Protein AF-A0A924XAH4-F1 (afdb_monomer)

Structure (mmCIF, N/CA/C/O backbone):
data_AF-A0A924XAH4-F1
#
_entry.id   AF-A0A924XAH4-F1
#
loop_
_atom_site.group_PDB
_atom_site.id
_atom_site.type_symbol
_atom_site.label_atom_id
_atom_site.label_alt_id
_atom_site.label_comp_id
_atom_site.label_asym_id
_atom_site.label_entity_id
_atom_site.label_seq_id
_atom_site.pdbx_PDB_ins_code
_atom_site.Cartn_x
_atom_site.Cartn_y
_atom_site.Cartn_z
_atom_site.occupancy
_atom_site.B_iso_or_equiv
_atom_site.auth_seq_id
_atom_site.auth_comp_id
_atom_site.auth_asym_id
_atom_site.auth_atom_id
_atom_site.pdbx_PDB_model_num
ATOM 1 N N . MET A 1 1 ? -40.241 12.210 -35.546 1.00 43.03 1 MET A N 1
ATOM 2 C CA . MET A 1 1 ? -39.591 10.900 -35.323 1.00 43.03 1 MET A CA 1
ATOM 3 C C . MET A 1 1 ? -38.090 11.136 -35.259 1.00 43.03 1 MET A C 1
ATOM 5 O O . MET A 1 1 ? -37.496 11.421 -36.284 1.00 43.03 1 MET A O 1
ATOM 9 N N . SER A 1 2 ? -37.500 11.155 -34.062 1.00 48.47 2 SER A N 1
ATOM 10 C CA . SER A 1 2 ? -36.054 11.343 -33.878 1.00 48.47 2 SER A CA 1
ATOM 11 C C . SER A 1 2 ? -35.588 10.328 -32.840 1.00 48.47 2 SER A C 1
ATOM 13 O O . SER A 1 2 ? -35.864 10.465 -31.647 1.00 48.47 2 SER A O 1
ATOM 15 N N . SER A 1 3 ? -35.000 9.241 -33.336 1.00 52.78 3 SER A N 1
ATOM 16 C CA . SER A 1 3 ? -34.481 8.135 -32.536 1.00 52.78 3 SER A CA 1
ATOM 17 C C . SER A 1 3 ? -33.126 8.556 -31.974 1.00 52.78 3 SER A C 1
ATOM 19 O O . SER A 1 3 ? -32.129 8.580 -32.688 1.00 52.78 3 SER A O 1
ATOM 21 N N . ARG A 1 4 ? -33.096 8.952 -30.697 1.00 56.09 4 ARG A N 1
ATOM 22 C CA . ARG A 1 4 ? -31.850 9.183 -29.956 1.00 56.09 4 ARG A CA 1
ATOM 23 C C . ARG A 1 4 ? -31.270 7.837 -29.536 1.00 56.09 4 ARG A C 1
ATOM 25 O O . ARG A 1 4 ? -31.678 7.255 -28.533 1.00 56.09 4 ARG A O 1
ATOM 32 N N . GLU A 1 5 ? -30.312 7.379 -30.322 1.00 59.72 5 GLU A N 1
ATOM 33 C CA . GLU A 1 5 ? -29.445 6.238 -30.060 1.00 59.72 5 GLU A CA 1
ATOM 34 C C . GLU A 1 5 ? -28.617 6.508 -28.787 1.00 59.72 5 GLU A C 1
ATOM 36 O O . GLU A 1 5 ? -27.725 7.357 -28.755 1.00 59.72 5 GLU A O 1
ATOM 41 N N . ARG A 1 6 ? -28.984 5.856 -27.676 1.00 59.91 6 ARG A N 1
ATOM 42 C CA . ARG A 1 6 ? -28.238 5.927 -26.412 1.00 59.91 6 ARG A CA 1
ATOM 43 C C . ARG A 1 6 ? -27.041 4.989 -26.502 1.00 59.91 6 ARG A C 1
ATOM 45 O O . ARG A 1 6 ? -27.203 3.776 -26.388 1.00 59.91 6 ARG A O 1
ATOM 52 N N . ALA A 1 7 ? -25.851 5.560 -26.655 1.00 53.50 7 ALA A N 1
ATOM 53 C CA . ALA A 1 7 ? -24.601 4.830 -26.495 1.00 53.50 7 ALA A CA 1
ATOM 54 C C . ALA A 1 7 ? -24.532 4.181 -25.093 1.00 53.50 7 ALA A C 1
ATOM 56 O O . ALA A 1 7 ? -24.852 4.842 -24.096 1.00 53.50 7 ALA A O 1
ATOM 57 N N . PRO A 1 8 ? -24.132 2.902 -24.982 1.00 51.47 8 PRO A N 1
ATOM 58 C CA . PRO A 1 8 ? -23.989 2.242 -23.694 1.00 51.47 8 PRO A CA 1
ATOM 59 C C . PRO A 1 8 ? -22.819 2.849 -22.897 1.00 51.47 8 PRO A C 1
ATOM 61 O O . PRO A 1 8 ? -21.799 3.235 -23.474 1.00 51.47 8 PRO A O 1
ATOM 64 N N . PRO A 1 9 ? -22.932 2.942 -21.560 1.00 57.34 9 PRO A N 1
ATOM 65 C CA . PRO A 1 9 ? -21.896 3.533 -20.726 1.00 57.34 9 PRO A CA 1
ATOM 66 C C . PRO A 1 9 ? -20.610 2.697 -20.780 1.00 57.34 9 PRO A C 1
ATOM 68 O O . PRO A 1 9 ? -20.605 1.519 -20.433 1.00 57.34 9 PRO A O 1
ATOM 71 N N . PHE A 1 10 ? -19.494 3.346 -21.121 1.00 50.34 10 PHE A N 1
ATOM 72 C CA . PHE A 1 10 ? -18.121 2.811 -21.207 1.00 50.34 10 PHE A CA 1
ATOM 73 C C . PHE A 1 10 ? -17.580 2.102 -19.938 1.00 50.34 10 PHE A C 1
ATOM 75 O O . PHE A 1 10 ? -16.441 1.639 -19.918 1.00 50.34 10 PHE A O 1
ATOM 82 N N . ARG A 1 11 ? -18.366 1.994 -18.860 1.00 51.66 11 ARG A N 1
ATOM 83 C CA . ARG A 1 11 ? -17.946 1.413 -17.574 1.00 51.66 11 ARG A CA 1
ATOM 84 C C . ARG A 1 11 ? -17.957 -0.118 -17.535 1.00 51.66 11 ARG A C 1
ATOM 86 O O . ARG A 1 11 ? -17.344 -0.690 -16.640 1.00 51.66 11 ARG A O 1
ATOM 93 N N . THR A 1 12 ? -18.616 -0.799 -18.469 1.00 50.19 12 THR A N 1
ATOM 94 C CA . THR A 1 12 ? -18.807 -2.260 -18.388 1.00 50.19 12 THR A CA 1
ATOM 95 C C . THR A 1 12 ? -17.646 -3.083 -18.944 1.00 50.19 12 THR A C 1
ATOM 97 O O . THR A 1 12 ? -17.441 -4.206 -18.493 1.00 50.19 12 THR A O 1
ATOM 100 N N . LEU A 1 13 ? -16.843 -2.546 -19.868 1.00 48.78 13 LEU A N 1
ATOM 101 C CA . LEU A 1 13 ? -15.787 -3.331 -20.526 1.00 48.78 13 LEU A CA 1
ATOM 102 C C . LEU A 1 13 ? -14.512 -3.484 -19.681 1.00 48.78 13 LEU A C 1
ATOM 104 O O . LEU A 1 13 ? -13.840 -4.510 -19.773 1.00 48.78 13 LEU A O 1
ATOM 108 N N . PHE A 1 14 ? -14.215 -2.538 -18.785 1.00 47.84 14 PHE A N 1
ATOM 109 C CA . PHE A 1 14 ? -13.026 -2.626 -17.926 1.00 47.84 14 PHE A CA 1
ATOM 110 C C . PHE A 1 14 ? -13.139 -3.682 -16.810 1.00 47.84 14 PHE A C 1
ATOM 112 O O . PHE A 1 14 ? -12.117 -4.181 -16.336 1.00 47.84 14 PHE A O 1
ATOM 119 N N . ASN A 1 15 ? -14.361 -4.073 -16.429 1.00 45.09 15 ASN A N 1
ATOM 120 C CA . ASN A 1 15 ? -14.599 -5.048 -15.358 1.00 45.09 15 ASN A CA 1
ATOM 121 C C . ASN A 1 15 ? -14.426 -6.516 -15.799 1.00 45.09 15 ASN A C 1
ATOM 123 O O . ASN A 1 15 ? -14.168 -7.376 -14.955 1.00 45.09 15 ASN A O 1
ATOM 127 N N . SER A 1 16 ? -14.542 -6.833 -17.096 1.00 43.69 16 SER A N 1
ATOM 128 C CA . SER A 1 16 ? -14.434 -8.227 -17.571 1.00 43.69 16 SER A CA 1
ATOM 129 C C . SER A 1 16 ? -12.988 -8.710 -17.706 1.00 43.69 16 SER A C 1
ATOM 131 O O . SER A 1 16 ? -12.683 -9.833 -17.306 1.00 43.69 16 SER A O 1
ATOM 133 N N . ALA A 1 17 ? -12.071 -7.869 -18.193 1.00 45.72 17 ALA A N 1
ATOM 134 C CA . ALA A 1 17 ? -10.667 -8.263 -18.357 1.00 45.72 17 ALA A CA 1
ATOM 135 C C . ALA A 1 17 ? -9.941 -8.430 -17.007 1.00 45.72 17 ALA A C 1
ATOM 137 O O . ALA A 1 17 ? -9.129 -9.341 -16.834 1.00 45.72 17 ALA A O 1
ATOM 138 N N . THR A 1 18 ? -10.289 -7.614 -16.005 1.00 47.03 18 THR A N 1
ATOM 139 C CA . THR A 1 18 ? -9.763 -7.759 -14.638 1.00 47.03 18 THR A CA 1
ATOM 140 C C . THR A 1 18 ? -10.292 -9.010 -13.934 1.00 47.03 18 THR A C 1
ATOM 142 O O . THR A 1 18 ? -9.569 -9.587 -13.126 1.00 47.03 18 THR A O 1
ATOM 145 N N . ARG A 1 19 ? -11.501 -9.498 -14.257 1.00 47.78 19 ARG A N 1
ATOM 146 C CA . ARG A 1 19 ? -12.027 -10.758 -13.694 1.00 47.78 19 ARG A CA 1
ATOM 147 C C . ARG A 1 19 ? -11.229 -11.987 -14.135 1.00 47.78 19 ARG A C 1
ATOM 149 O O . ARG A 1 19 ? -10.944 -12.836 -13.295 1.00 47.78 19 ARG A O 1
ATOM 156 N N . ALA A 1 20 ? -10.830 -12.067 -15.405 1.00 45.66 20 ALA A N 1
ATOM 157 C CA . ALA A 1 20 ? -10.122 -13.236 -15.937 1.00 45.66 20 ALA A CA 1
ATOM 158 C C . ALA A 1 20 ? -8.679 -13.351 -15.407 1.00 45.66 20 ALA A C 1
ATOM 160 O O . ALA A 1 20 ? -8.269 -14.422 -14.964 1.00 45.66 20 ALA A O 1
ATOM 161 N N . ALA A 1 21 ? -7.933 -12.242 -15.348 1.00 44.97 21 ALA A N 1
ATOM 162 C CA . ALA A 1 21 ? -6.581 -12.238 -14.776 1.00 44.97 21 ALA A CA 1
ATOM 163 C C . ALA A 1 21 ? -6.583 -12.479 -13.254 1.00 44.97 21 ALA A C 1
ATOM 165 O O . ALA A 1 21 ? -5.647 -13.055 -12.699 1.00 44.97 21 ALA A O 1
ATOM 166 N N . ASN A 1 22 ? -7.659 -12.084 -12.566 1.00 40.91 22 ASN A N 1
ATOM 167 C CA . ASN A 1 22 ? -7.808 -12.335 -11.138 1.00 40.91 22 ASN A CA 1
ATOM 168 C C . ASN A 1 22 ? -8.163 -13.788 -10.811 1.00 40.91 22 ASN A C 1
ATOM 170 O O . ASN A 1 22 ? -7.829 -14.206 -9.707 1.00 40.91 22 ASN A O 1
ATOM 174 N N . ALA A 1 23 ? -8.783 -14.538 -11.728 1.00 44.75 23 ALA A N 1
ATOM 175 C CA . ALA A 1 23 ? -9.175 -15.932 -11.516 1.00 44.75 23 ALA A CA 1
ATOM 176 C C . ALA A 1 23 ? -7.981 -16.906 -11.529 1.00 44.75 23 ALA A C 1
ATOM 178 O O . ALA A 1 23 ? -7.985 -17.881 -10.788 1.00 44.75 23 ALA A O 1
ATOM 179 N N . VAL A 1 24 ? -6.933 -16.620 -12.311 1.00 43.16 24 VAL A N 1
ATOM 180 C CA . VAL A 1 24 ? -5.788 -17.537 -12.491 1.00 43.16 24 VAL A CA 1
ATOM 181 C C . VAL A 1 24 ? -4.797 -17.503 -11.316 1.00 43.16 24 VAL A C 1
ATOM 183 O O . VAL A 1 24 ? -4.116 -18.486 -11.049 1.00 43.16 24 VAL A O 1
ATOM 186 N N . VAL A 1 25 ? -4.744 -16.407 -10.553 1.00 45.25 25 VAL A N 1
ATOM 187 C CA . VAL A 1 25 ? -3.824 -16.256 -9.403 1.00 45.25 25 VAL A CA 1
ATOM 188 C C . VAL A 1 25 ? -4.422 -16.795 -8.088 1.00 45.25 25 VAL A C 1
ATOM 190 O O . VAL A 1 25 ? -3.727 -16.887 -7.082 1.00 45.25 25 VAL A O 1
ATOM 193 N N . ILE A 1 26 ? -5.701 -17.191 -8.070 1.00 48.50 26 ILE A N 1
ATOM 194 C CA . ILE A 1 26 ? -6.395 -17.634 -6.844 1.00 48.50 26 ILE A CA 1
ATOM 195 C C . ILE A 1 26 ? -6.158 -19.129 -6.530 1.00 48.50 26 ILE A C 1
ATOM 197 O O . ILE A 1 26 ? -6.401 -19.563 -5.410 1.00 48.50 26 ILE A O 1
ATOM 201 N N . THR A 1 27 ? -5.604 -19.922 -7.451 1.00 44.06 27 THR A N 1
ATOM 202 C CA . THR A 1 27 ? -5.615 -21.395 -7.334 1.00 44.06 27 THR A CA 1
ATOM 203 C C . THR A 1 27 ? -4.410 -22.031 -6.616 1.00 44.06 27 THR A C 1
ATOM 205 O O . THR A 1 27 ? -4.329 -23.252 -6.564 1.00 44.06 27 THR A O 1
ATOM 208 N N . LEU A 1 28 ? -3.460 -21.267 -6.055 1.00 46.44 28 LEU A N 1
ATOM 209 C CA . LEU A 1 28 ? -2.204 -21.840 -5.517 1.00 46.44 28 LEU A CA 1
ATOM 210 C C . LEU A 1 28 ? -1.921 -21.591 -4.024 1.00 46.44 28 LEU A C 1
ATOM 212 O O . LEU A 1 28 ? -0.809 -21.843 -3.568 1.00 46.44 28 LEU A O 1
ATOM 216 N N . SER A 1 29 ? -2.889 -21.141 -3.218 1.00 45.66 29 SER A N 1
ATOM 217 C CA . SER A 1 29 ? -2.638 -20.945 -1.777 1.00 45.66 29 SER A CA 1
ATOM 218 C C . SER A 1 29 ? -3.841 -21.274 -0.895 1.00 45.66 29 SER A C 1
ATOM 220 O O . SER A 1 29 ? -4.286 -20.469 -0.084 1.00 45.66 29 SER A O 1
ATOM 222 N N . THR A 1 30 ? -4.370 -22.487 -1.048 1.00 48.75 30 THR A N 1
ATOM 223 C CA . THR A 1 30 ? -5.420 -23.033 -0.175 1.00 48.75 30 THR A CA 1
ATOM 224 C C . THR A 1 30 ? -4.870 -24.250 0.564 1.00 48.75 30 THR A C 1
ATOM 226 O O . THR A 1 30 ? -5.302 -25.378 0.364 1.00 48.75 30 THR A O 1
ATOM 229 N N . ARG A 1 31 ? -3.853 -24.038 1.407 1.00 47.50 31 ARG A N 1
ATOM 230 C CA . ARG A 1 31 ? -3.566 -24.966 2.507 1.00 47.50 31 ARG A CA 1
ATOM 231 C C . ARG A 1 31 ? -4.158 -24.332 3.757 1.00 47.50 31 ARG A C 1
ATOM 233 O O . ARG A 1 31 ? -3.508 -23.536 4.427 1.00 47.50 31 ARG A O 1
ATOM 240 N N . GLU A 1 32 ? -5.434 -24.629 3.978 1.00 49.12 32 GLU A N 1
ATOM 241 C CA . GLU A 1 32 ? -6.233 -24.228 5.136 1.00 49.12 32 GLU A CA 1
ATOM 242 C C . GLU A 1 32 ? -5.656 -24.846 6.416 1.00 49.12 32 GLU A C 1
ATOM 244 O O . GLU A 1 32 ? -6.124 -25.855 6.928 1.00 49.12 32 GLU A O 1
ATOM 249 N N . GLY A 1 33 ? -4.605 -24.233 6.953 1.00 54.97 33 GLY A N 1
ATOM 250 C CA . GLY A 1 33 ? -4.504 -24.121 8.398 1.00 54.97 33 GLY A CA 1
ATOM 251 C C . GLY A 1 33 ? -5.428 -22.978 8.782 1.00 54.97 33 GLY A C 1
ATOM 252 O O . GLY A 1 33 ? -5.186 -21.848 8.363 1.00 54.97 33 GLY A O 1
ATOM 253 N N . THR A 1 34 ? -6.500 -23.257 9.520 1.00 59.44 34 THR A N 1
ATOM 254 C CA . THR A 1 34 ? -7.420 -22.259 10.084 1.00 59.44 34 THR A CA 1
ATOM 255 C C . THR A 1 34 ? -6.698 -21.427 11.145 1.00 59.44 34 THR A C 1
ATOM 257 O O . THR A 1 34 ? -7.002 -21.499 12.334 1.00 59.44 34 THR A O 1
ATOM 260 N N . MET A 1 35 ? -5.683 -20.666 10.742 1.00 63.47 35 MET A N 1
ATOM 261 C CA . MET A 1 35 ? -5.155 -19.597 11.566 1.00 63.47 35 MET A CA 1
ATOM 262 C C . MET A 1 35 ? -6.250 -18.544 11.611 1.00 63.47 35 MET A C 1
ATOM 264 O O . MET A 1 35 ? -6.616 -17.966 10.587 1.00 63.47 35 MET A O 1
ATOM 268 N N . SER A 1 36 ? -6.852 -18.402 12.790 1.00 78.50 36 SER A N 1
ATOM 269 C CA . SER A 1 36 ? -7.870 -17.395 13.038 1.00 78.50 36 SER A CA 1
ATOM 270 C C . SER A 1 36 ? -7.272 -16.039 12.692 1.00 78.50 36 SER A C 1
ATOM 272 O O . SER A 1 36 ? -6.347 -15.585 13.364 1.00 78.50 36 SER A O 1
ATOM 274 N N . LEU A 1 37 ? -7.795 -15.410 11.640 1.00 85.12 37 LEU A N 1
ATOM 275 C CA . LEU A 1 37 ? -7.503 -14.016 11.341 1.00 85.12 37 LEU A CA 1
ATOM 276 C C . LEU A 1 37 ? -7.822 -13.201 12.601 1.00 85.12 37 LEU A C 1
ATOM 278 O O . LEU A 1 37 ? -8.855 -13.439 13.234 1.00 85.12 37 LEU A O 1
ATOM 282 N N . ASP A 1 38 ? -6.948 -12.264 12.962 1.00 89.81 38 ASP A N 1
ATOM 283 C CA . ASP A 1 38 ? -7.203 -11.333 14.062 1.00 89.81 38 ASP A CA 1
ATOM 284 C C . ASP A 1 38 ? -8.611 -10.719 13.883 1.00 89.81 38 ASP A C 1
ATOM 286 O O . ASP A 1 38 ? -8.909 -10.209 12.793 1.00 89.81 38 ASP A O 1
ATOM 290 N N . PRO A 1 39 ? -9.504 -10.774 14.895 1.00 91.06 39 PRO A N 1
ATOM 291 C CA . PRO A 1 39 ? -10.845 -10.196 14.795 1.00 91.06 39 PRO A CA 1
ATOM 292 C C . PRO A 1 39 ? -10.814 -8.727 14.352 1.00 91.06 39 PRO A C 1
ATOM 294 O O . PRO A 1 39 ? -11.689 -8.287 13.603 1.00 91.06 39 PRO A O 1
ATOM 297 N N . THR A 1 40 ? -9.765 -7.991 14.726 1.00 91.81 40 THR A N 1
ATOM 298 C CA . THR A 1 40 ? -9.546 -6.597 14.326 1.00 91.81 40 THR A CA 1
ATOM 299 C C . THR A 1 40 ? -9.305 -6.465 12.817 1.00 91.81 40 THR A C 1
ATOM 301 O O . THR A 1 40 ? -9.873 -5.585 12.167 1.00 91.81 40 THR A O 1
ATOM 304 N N . LEU A 1 41 ? -8.522 -7.377 12.224 1.00 93.06 41 LEU A N 1
ATOM 305 C CA . LEU A 1 41 ? -8.351 -7.473 10.767 1.00 93.06 41 LEU A CA 1
ATOM 306 C C . LEU A 1 41 ? -9.641 -7.930 10.071 1.00 93.06 41 LEU A C 1
ATOM 308 O O . LEU A 1 41 ? -9.910 -7.510 8.945 1.00 93.06 41 LEU A O 1
ATOM 312 N N . GLY A 1 42 ? -10.449 -8.766 10.727 1.00 93.62 42 GLY A N 1
ATOM 313 C CA . GLY A 1 42 ? -11.759 -9.200 10.233 1.00 93.62 42 GLY A CA 1
ATOM 314 C C . GLY A 1 42 ? -12.768 -8.054 10.105 1.00 93.62 42 GLY A C 1
ATOM 315 O O . GLY A 1 42 ? -13.448 -7.942 9.078 1.00 93.62 42 GLY A O 1
ATOM 316 N N . ALA A 1 43 ? -12.822 -7.168 11.104 1.00 93.00 43 ALA A N 1
ATOM 317 C CA . ALA A 1 43 ? -13.625 -5.946 11.057 1.00 93.00 43 ALA A CA 1
ATOM 318 C C . ALA A 1 43 ? -13.142 -5.020 9.929 1.00 93.00 43 ALA A C 1
ATOM 320 O O . ALA A 1 43 ? -13.904 -4.723 9.008 1.00 93.00 43 ALA A O 1
ATOM 321 N N . LEU A 1 44 ? -11.837 -4.717 9.905 1.00 94.12 44 LEU A N 1
ATOM 322 C CA . LEU A 1 44 ? -11.219 -3.877 8.876 1.00 94.12 44 LEU A CA 1
ATOM 323 C C . LEU A 1 44 ? -11.485 -4.400 7.456 1.00 94.12 44 LEU A C 1
ATOM 325 O O . LEU A 1 44 ? -11.795 -3.635 6.543 1.00 94.12 44 LEU A O 1
ATOM 329 N N . ARG A 1 45 ? -11.396 -5.719 7.253 1.00 95.62 45 ARG A N 1
ATOM 330 C CA . ARG A 1 45 ? -11.739 -6.363 5.980 1.00 95.62 45 ARG A CA 1
ATOM 331 C C . ARG A 1 45 ? -13.178 -6.059 5.571 1.00 95.62 45 ARG A C 1
ATOM 333 O O . ARG A 1 45 ? -13.411 -5.755 4.402 1.00 95.62 45 ARG A O 1
ATOM 340 N N . SER A 1 46 ? -14.122 -6.183 6.499 1.00 95.31 46 SER A N 1
ATOM 341 C CA . SER A 1 46 ? -15.545 -5.967 6.229 1.00 95.31 46 SER A CA 1
ATOM 342 C C . SER A 1 46 ? -15.806 -4.524 5.798 1.00 95.31 46 SER A C 1
ATOM 344 O O . SER A 1 46 ? -16.515 -4.295 4.817 1.00 95.31 46 SER A O 1
ATOM 346 N N . ASP A 1 47 ? -15.162 -3.554 6.445 1.00 95.19 47 ASP A N 1
ATOM 347 C CA . ASP A 1 47 ? -15.294 -2.139 6.089 1.00 95.19 47 ASP A CA 1
ATOM 348 C C . ASP A 1 47 ? -14.669 -1.818 4.735 1.00 95.19 47 ASP A C 1
ATOM 350 O O . ASP A 1 47 ? -15.267 -1.130 3.908 1.00 95.19 47 ASP A O 1
ATOM 354 N N . LEU A 1 48 ? -13.501 -2.386 4.442 1.00 95.94 48 LEU A N 1
ATOM 355 C CA . LEU A 1 48 ? -12.872 -2.230 3.134 1.00 95.94 48 LEU A CA 1
ATOM 356 C C . LEU A 1 48 ? -13.718 -2.834 2.011 1.00 95.94 48 LEU A C 1
ATOM 358 O O . LEU A 1 48 ? -13.856 -2.224 0.950 1.00 95.94 48 LEU A O 1
ATOM 362 N N . GLN A 1 49 ? -14.335 -3.992 2.243 1.00 96.38 49 GLN A N 1
ATOM 363 C CA . GLN A 1 49 ? -15.265 -4.589 1.287 1.00 96.38 49 GLN A CA 1
ATOM 364 C C . GLN A 1 49 ? -16.512 -3.715 1.082 1.00 96.38 49 GLN A C 1
ATOM 366 O O . GLN A 1 49 ? -16.948 -3.547 -0.058 1.00 96.38 49 GLN A O 1
ATOM 371 N N . ARG A 1 50 ? -17.044 -3.091 2.144 1.00 95.88 50 ARG A N 1
ATOM 372 C CA . ARG A 1 50 ? -18.156 -2.122 2.055 1.00 95.88 50 ARG A CA 1
ATOM 373 C C . ARG A 1 50 ? -17.789 -0.881 1.241 1.00 95.88 50 ARG A C 1
ATOM 375 O O . ARG A 1 50 ? -18.622 -0.375 0.497 1.00 95.88 50 ARG A O 1
ATOM 382 N N . LEU A 1 51 ? -16.538 -0.432 1.323 1.00 94.56 51 LEU A N 1
ATOM 383 C CA . LEU A 1 51 ? -16.000 0.666 0.512 1.00 94.56 51 LEU A CA 1
ATOM 384 C C . LEU A 1 51 ? -15.678 0.264 -0.941 1.00 94.56 51 LEU A C 1
ATOM 386 O O . LEU A 1 51 ? -15.211 1.096 -1.720 1.00 94.56 51 LEU A O 1
ATOM 390 N N . GLY A 1 52 ? -15.927 -0.993 -1.320 1.00 95.75 52 GLY A N 1
ATOM 391 C CA . GLY A 1 52 ? -15.725 -1.500 -2.676 1.00 95.75 52 GLY A CA 1
ATOM 392 C C . GLY A 1 52 ? -14.298 -1.961 -2.977 1.00 95.75 52 GLY A C 1
ATOM 393 O O . GLY A 1 52 ? -13.972 -2.193 -4.142 1.00 95.75 52 GLY A O 1
ATOM 394 N N . PHE A 1 53 ? -13.437 -2.114 -1.966 1.00 96.25 53 PHE A N 1
ATOM 395 C CA . PHE A 1 53 ? -12.111 -2.694 -2.162 1.00 96.25 53 PHE A CA 1
ATOM 396 C C . PHE A 1 53 ? -12.181 -4.216 -2.313 1.00 96.25 53 PHE A C 1
ATOM 398 O O . PHE A 1 53 ? -12.954 -4.909 -1.650 1.00 96.25 53 PHE A O 1
ATOM 405 N N . VAL A 1 54 ? -11.299 -4.756 -3.155 1.00 96.44 54 VAL A N 1
ATOM 406 C CA . VAL A 1 54 ? -11.113 -6.202 -3.294 1.00 96.44 54 VAL A CA 1
ATOM 407 C C . VAL A 1 54 ? -10.078 -6.657 -2.269 1.00 96.44 54 VAL A C 1
ATOM 409 O O . VAL A 1 54 ? -8.880 -6.448 -2.453 1.00 96.44 54 VAL A O 1
ATOM 412 N N . VAL A 1 55 ? -10.543 -7.281 -1.187 1.00 96.81 55 VAL A N 1
ATOM 413 C CA . VAL A 1 55 ? -9.689 -7.762 -0.091 1.00 96.81 55 VAL A CA 1
ATOM 414 C C . VAL A 1 55 ? -9.582 -9.282 -0.124 1.00 96.81 55 VAL A C 1
ATOM 416 O O . VAL A 1 55 ? -10.598 -9.979 -0.116 1.00 96.81 55 VAL A O 1
ATOM 419 N N . VAL A 1 56 ? -8.351 -9.788 -0.129 1.00 95.06 56 VAL A N 1
ATOM 420 C CA . VAL A 1 56 ? -8.028 -11.214 -0.047 1.00 95.06 56 VAL A CA 1
ATOM 421 C C . VAL A 1 56 ? -7.471 -11.507 1.349 1.00 95.06 56 VAL A C 1
ATOM 423 O O . VAL A 1 56 ? -6.454 -10.918 1.721 1.00 95.06 56 VAL A O 1
ATOM 426 N N . PRO A 1 57 ? -8.127 -12.361 2.150 1.00 94.56 57 PRO A N 1
ATOM 427 C CA . PRO A 1 57 ? -7.597 -12.766 3.444 1.00 94.56 57 PRO A CA 1
ATOM 428 C C . PRO A 1 57 ? -6.435 -13.752 3.266 1.00 94.56 57 PRO A C 1
ATOM 430 O O . PRO A 1 57 ? -6.514 -14.683 2.466 1.00 94.56 57 PRO A O 1
ATOM 433 N N . HIS A 1 58 ? -5.386 -13.568 4.054 1.00 91.25 58 HIS A N 1
ATOM 434 C CA . HIS A 1 58 ? -4.307 -14.525 4.275 1.00 91.25 58 HIS A CA 1
ATOM 435 C C . HIS A 1 58 ? -4.219 -14.796 5.787 1.00 91.25 58 HIS A C 1
ATOM 437 O O . HIS A 1 58 ? -4.706 -13.992 6.576 1.00 91.25 58 HIS A O 1
ATOM 443 N N . GLY A 1 59 ? -3.649 -15.927 6.211 1.00 88.31 59 GLY A N 1
ATOM 444 C CA . GLY A 1 59 ? -3.728 -16.370 7.616 1.00 88.31 59 GLY A CA 1
ATOM 445 C C . GLY A 1 59 ? -3.317 -15.310 8.651 1.00 88.31 59 GLY A C 1
ATOM 446 O O . GLY A 1 59 ? -4.012 -15.120 9.641 1.00 88.31 59 GLY A O 1
ATOM 447 N N . ASP A 1 60 ? -2.236 -14.573 8.391 1.00 91.44 60 ASP A N 1
ATOM 448 C CA . ASP A 1 60 ? -1.663 -13.544 9.274 1.00 91.44 60 ASP A CA 1
ATOM 449 C C . ASP A 1 60 ? -1.920 -12.094 8.813 1.00 91.44 60 ASP A C 1
ATOM 451 O O . ASP A 1 60 ? -1.530 -11.146 9.492 1.00 91.44 60 ASP A O 1
ATOM 455 N N . HIS A 1 61 ? -2.503 -11.888 7.629 1.00 94.56 61 HIS A N 1
ATOM 456 C CA . HIS A 1 61 ? -2.603 -10.563 7.011 1.00 94.56 61 HIS A CA 1
ATOM 457 C C . HIS A 1 61 ? -3.732 -10.472 5.992 1.00 94.56 61 HIS A C 1
ATOM 459 O O . HIS A 1 61 ? -4.227 -11.474 5.494 1.00 94.56 61 HIS A O 1
ATOM 465 N N . ILE A 1 62 ? -4.115 -9.261 5.602 1.00 96.25 62 ILE A N 1
ATOM 466 C CA . ILE A 1 62 ? -5.050 -9.061 4.487 1.00 96.25 62 ILE A CA 1
ATOM 467 C C . ILE A 1 62 ? -4.340 -8.357 3.331 1.00 96.25 62 ILE A C 1
ATOM 469 O O . ILE A 1 62 ? -3.515 -7.470 3.536 1.00 96.25 62 ILE A O 1
ATOM 473 N N . CYS A 1 63 ? -4.649 -8.753 2.101 1.00 96.38 63 CYS A N 1
ATOM 474 C CA . CYS A 1 63 ? -4.128 -8.133 0.888 1.00 96.38 63 CYS A CA 1
ATOM 475 C C . CYS A 1 63 ? -5.237 -7.348 0.194 1.00 96.38 63 CYS A C 1
ATOM 477 O O . CYS A 1 63 ? -6.224 -7.922 -0.268 1.00 96.38 63 CYS A O 1
ATOM 479 N N . VAL A 1 64 ? -5.060 -6.036 0.068 1.00 97.31 64 VAL A N 1
ATOM 480 C CA . VAL A 1 64 ? -5.946 -5.179 -0.723 1.00 97.31 64 VAL A CA 1
ATOM 481 C C . VAL A 1 64 ? -5.435 -5.170 -2.159 1.00 97.31 64 VAL A C 1
ATOM 483 O O . VAL A 1 64 ? -4.353 -4.649 -2.430 1.00 97.31 64 VAL A O 1
ATOM 486 N N . ARG A 1 65 ? -6.185 -5.774 -3.087 1.00 96.00 65 ARG A N 1
ATOM 487 C CA . ARG A 1 65 ? -5.838 -5.783 -4.515 1.00 96.00 65 ARG A CA 1
ATOM 488 C C . ARG A 1 65 ? -6.208 -4.444 -5.140 1.00 96.00 65 ARG A C 1
ATOM 490 O O . ARG A 1 65 ? -7.346 -3.991 -5.031 1.00 96.00 65 ARG A O 1
ATOM 497 N N . LEU A 1 66 ? -5.248 -3.849 -5.833 1.00 95.38 66 LEU A N 1
ATOM 498 C CA . LEU A 1 66 ? -5.417 -2.643 -6.630 1.00 95.38 66 LEU A CA 1
ATOM 499 C C . LEU A 1 66 ? -5.335 -2.997 -8.121 1.00 95.38 66 LEU A C 1
ATOM 501 O O . LEU A 1 66 ? -5.099 -4.146 -8.510 1.00 95.38 66 LEU A O 1
ATOM 505 N N . SER A 1 67 ? -5.559 -2.006 -8.979 1.00 92.00 67 SER A N 1
ATOM 506 C CA . SER A 1 67 ? -5.357 -2.164 -10.418 1.00 92.00 67 SER A CA 1
ATOM 507 C C . SER A 1 67 ? -3.868 -2.327 -10.762 1.00 92.00 67 SER A C 1
ATOM 509 O O . SER A 1 67 ? -2.976 -2.098 -9.946 1.00 92.00 67 SER A O 1
ATOM 511 N N . MET A 1 68 ? -3.597 -2.772 -11.994 1.00 89.06 68 MET A N 1
ATOM 512 C CA . MET A 1 68 ? -2.241 -2.943 -12.534 1.00 89.06 68 MET A CA 1
ATOM 513 C C . MET A 1 68 ? -1.331 -3.876 -11.718 1.00 89.06 68 MET A C 1
ATOM 515 O O . MET A 1 68 ? -0.127 -3.648 -11.649 1.00 89.06 68 MET A O 1
ATOM 519 N N . LEU A 1 69 ? -1.888 -4.937 -11.123 1.00 89.62 69 LEU A N 1
ATOM 520 C CA . LEU A 1 69 ? -1.140 -5.910 -10.312 1.00 89.62 69 LEU A CA 1
ATOM 521 C C . LEU A 1 69 ? -0.467 -5.299 -9.068 1.00 89.62 69 LEU A C 1
ATOM 523 O O . LEU A 1 69 ? 0.441 -5.905 -8.502 1.00 89.62 69 LEU A O 1
ATOM 527 N N . ALA A 1 70 ? -0.903 -4.119 -8.623 1.00 93.12 70 ALA A N 1
ATOM 528 C CA . ALA A 1 70 ? -0.493 -3.574 -7.340 1.00 93.12 70 ALA A CA 1
ATOM 529 C C . ALA A 1 70 ? -1.353 -4.162 -6.213 1.00 93.12 70 ALA A C 1
ATOM 531 O O . ALA A 1 70 ? -2.528 -4.493 -6.394 1.00 93.12 70 ALA A O 1
ATOM 532 N N . SER A 1 71 ? -0.772 -4.295 -5.029 1.00 95.38 71 SER A N 1
ATOM 533 C CA . SER A 1 71 ? -1.508 -4.667 -3.826 1.00 95.38 71 SER A CA 1
ATOM 534 C C . SER A 1 71 ? -0.874 -4.042 -2.595 1.00 95.38 71 SER A C 1
ATOM 536 O O . SER A 1 71 ? 0.314 -3.723 -2.596 1.00 95.38 71 SER A O 1
ATOM 538 N N . VAL A 1 72 ? -1.663 -3.861 -1.543 1.00 96.81 72 VAL A N 1
ATOM 539 C CA . VAL A 1 72 ? -1.170 -3.413 -0.239 1.00 96.81 72 VAL A CA 1
ATOM 540 C C . VAL A 1 72 ? -1.431 -4.529 0.758 1.00 96.81 72 VAL A C 1
ATOM 542 O O . VAL A 1 72 ? -2.583 -4.911 0.972 1.00 96.81 72 VAL A O 1
ATOM 545 N N . ARG A 1 73 ? -0.365 -5.072 1.350 1.00 96.31 73 ARG A N 1
ATOM 546 C CA . ARG A 1 73 ? -0.482 -6.009 2.469 1.00 96.31 73 ARG A CA 1
ATOM 547 C C . ARG A 1 73 ? -0.676 -5.224 3.750 1.00 96.31 73 ARG A C 1
ATOM 549 O O . ARG A 1 73 ? 0.073 -4.287 4.019 1.00 96.31 73 ARG A O 1
ATOM 556 N N . VAL A 1 74 ? -1.663 -5.629 4.529 1.00 97.12 74 VAL A N 1
ATOM 557 C CA . VAL A 1 74 ? -2.022 -5.013 5.798 1.00 97.12 74 VAL A CA 1
ATOM 558 C C . VAL A 1 74 ? -1.848 -6.056 6.888 1.00 97.12 74 VAL A C 1
ATOM 560 O O . VAL A 1 74 ? -2.482 -7.112 6.859 1.00 97.12 74 VAL A O 1
ATOM 563 N N . ARG A 1 75 ? -0.964 -5.750 7.830 1.00 96.00 75 ARG A N 1
ATOM 564 C CA . ARG A 1 75 ? -0.650 -6.557 9.008 1.00 96.00 75 ARG A CA 1
ATOM 565 C C . ARG A 1 75 ? -0.884 -5.727 10.256 1.00 96.00 75 ARG A C 1
ATOM 567 O O . ARG A 1 75 ? -0.696 -4.513 10.230 1.00 96.00 75 ARG A O 1
ATOM 574 N N . ILE A 1 76 ? -1.259 -6.385 11.342 1.00 94.75 76 ILE A N 1
ATOM 575 C CA . ILE A 1 76 ? -1.244 -5.779 12.670 1.00 94.75 76 ILE A CA 1
ATOM 576 C C . ILE A 1 76 ? -0.131 -6.474 13.439 1.00 94.75 76 ILE A C 1
ATOM 578 O O . ILE A 1 76 ? -0.145 -7.692 13.590 1.00 94.75 76 ILE A O 1
ATOM 582 N N . ALA A 1 77 ? 0.854 -5.701 13.876 1.00 92.44 77 ALA A N 1
ATOM 583 C CA . ALA A 1 77 ? 1.955 -6.188 14.692 1.00 92.44 77 ALA A CA 1
ATOM 584 C C . ALA A 1 77 ? 2.145 -5.210 15.845 1.00 92.44 77 ALA A C 1
ATOM 586 O O . ALA A 1 77 ? 2.180 -4.001 15.622 1.00 92.44 77 ALA A O 1
ATOM 587 N N . GLU A 1 78 ? 2.210 -5.730 17.072 1.00 91.31 78 GLU A N 1
ATOM 588 C CA . GLU A 1 78 ? 2.405 -4.919 18.287 1.00 91.31 78 GLU A CA 1
ATOM 589 C C . GLU A 1 78 ? 1.343 -3.812 18.458 1.00 91.31 78 GLU A C 1
ATOM 591 O O . GLU A 1 78 ? 1.613 -2.728 18.964 1.00 91.31 78 GLU A O 1
ATOM 596 N N . GLY A 1 79 ? 0.112 -4.062 17.993 1.00 87.44 79 GLY A N 1
ATOM 597 C CA . GLY A 1 79 ? -0.982 -3.083 18.026 1.00 87.44 79 GLY A CA 1
ATOM 598 C C . GLY A 1 79 ? -0.872 -1.955 16.990 1.00 87.44 79 GLY A C 1
ATOM 599 O O . GLY A 1 79 ? -1.778 -1.127 16.894 1.00 87.44 79 GLY A O 1
ATOM 600 N N . ALA A 1 80 ? 0.187 -1.935 16.178 1.00 91.75 80 ALA A N 1
ATOM 601 C CA . ALA A 1 80 ? 0.380 -0.977 15.099 1.00 91.75 80 ALA A CA 1
ATOM 602 C C . ALA A 1 80 ? -0.023 -1.564 13.737 1.00 91.75 80 ALA A C 1
ATOM 604 O O . ALA A 1 80 ? 0.176 -2.748 13.448 1.00 91.75 80 ALA A O 1
ATOM 605 N N . LEU A 1 81 ? -0.568 -0.704 12.872 1.00 94.75 81 LEU A N 1
ATOM 606 C CA . LEU A 1 81 ? -0.910 -1.053 11.497 1.00 94.75 81 LEU A CA 1
ATOM 607 C C . LEU A 1 81 ? 0.347 -1.000 10.621 1.00 94.75 81 LEU A C 1
ATOM 609 O O . LEU A 1 81 ? 0.874 0.075 10.338 1.00 94.75 81 LEU A O 1
ATOM 613 N N . GLN A 1 82 ? 0.804 -2.155 10.149 1.00 96.31 82 GLN A N 1
ATOM 614 C CA . GLN A 1 82 ? 1.884 -2.260 9.177 1.00 96.31 82 GLN A CA 1
ATOM 615 C C . GLN A 1 82 ? 1.306 -2.372 7.764 1.00 96.31 82 GLN A C 1
ATOM 617 O O . GLN A 1 82 ? 0.560 -3.301 7.444 1.00 96.31 82 GLN A O 1
ATOM 622 N N . LEU A 1 83 ? 1.671 -1.421 6.905 1.00 96.50 83 LEU A N 1
ATOM 623 C CA . LEU A 1 83 ? 1.257 -1.367 5.506 1.00 96.50 83 LEU A CA 1
ATOM 624 C C . LEU A 1 83 ? 2.467 -1.605 4.606 1.00 96.50 83 LEU A C 1
ATOM 626 O O . LEU A 1 83 ? 3.427 -0.838 4.642 1.00 96.50 83 LEU A O 1
ATOM 630 N N . GLN A 1 84 ? 2.414 -2.647 3.778 1.00 95.44 84 GLN A N 1
ATOM 631 C CA . GLN A 1 84 ? 3.491 -2.983 2.850 1.00 95.44 84 GLN A CA 1
ATOM 632 C C . GLN A 1 84 ? 2.979 -2.972 1.400 1.00 95.44 84 GLN A C 1
ATOM 6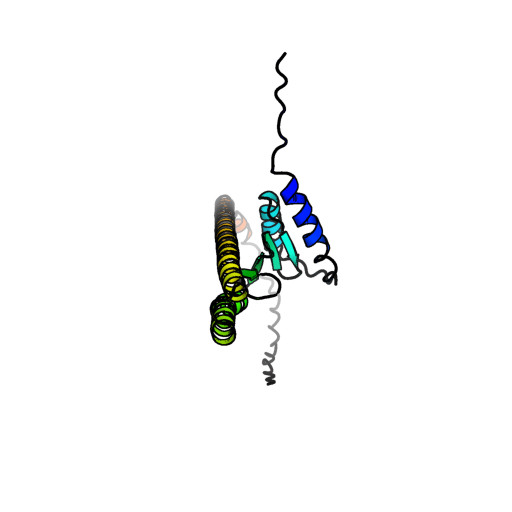34 O O . GLN A 1 84 ? 2.218 -3.866 1.014 1.00 95.44 84 GLN A O 1
ATOM 639 N N . PRO A 1 85 ? 3.386 -1.996 0.568 1.00 95.44 85 PRO A N 1
ATOM 640 C CA . PRO A 1 85 ? 3.023 -1.969 -0.845 1.00 95.44 85 PRO A CA 1
ATOM 641 C C . PRO A 1 85 ? 3.802 -3.028 -1.637 1.00 95.44 85 PRO A C 1
ATOM 643 O O . PRO A 1 85 ? 5.006 -3.222 -1.443 1.00 95.44 85 PRO A O 1
ATOM 646 N N . GLN A 1 86 ? 3.117 -3.698 -2.560 1.00 93.31 86 GLN A N 1
ATOM 647 C CA . GLN A 1 86 ? 3.671 -4.732 -3.433 1.00 93.31 86 GLN A CA 1
ATOM 648 C C . GLN A 1 86 ? 3.251 -4.513 -4.884 1.00 93.31 86 GLN A C 1
ATOM 650 O O . GLN A 1 86 ? 2.099 -4.172 -5.163 1.00 93.31 86 GLN A O 1
ATOM 655 N N . PHE A 1 87 ? 4.180 -4.756 -5.808 1.00 91.19 87 PHE A N 1
ATOM 656 C CA . PHE A 1 87 ? 3.952 -4.677 -7.249 1.00 91.19 87 PHE A CA 1
ATOM 657 C C . PHE A 1 87 ? 4.181 -6.063 -7.856 1.00 91.19 87 PHE A C 1
ATOM 659 O O . PHE A 1 87 ? 5.309 -6.474 -8.129 1.00 91.19 87 PHE A O 1
ATOM 666 N N . GLY A 1 88 ? 3.095 -6.815 -8.036 1.00 86.50 88 GLY A N 1
ATOM 667 C CA . GLY A 1 88 ? 3.165 -8.229 -8.390 1.00 86.50 88 GLY A CA 1
ATOM 668 C C . GLY A 1 88 ? 3.892 -9.047 -7.308 1.00 86.50 88 GLY A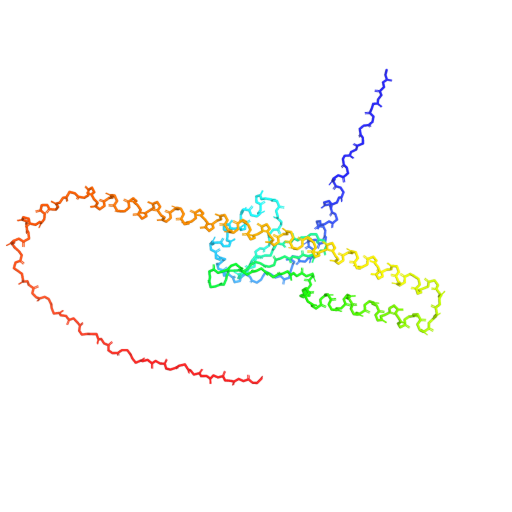 C 1
ATOM 669 O O . GLY A 1 88 ? 3.618 -8.852 -6.124 1.00 86.50 88 GLY A O 1
ATOM 670 N N . PRO A 1 89 ? 4.806 -9.963 -7.680 1.00 81.88 89 PRO A N 1
ATOM 671 C CA . PRO A 1 89 ? 5.558 -10.769 -6.716 1.00 81.88 89 PRO A CA 1
ATOM 672 C C . PRO A 1 89 ? 6.731 -10.011 -6.070 1.00 81.88 89 PRO A C 1
ATOM 674 O O . PRO A 1 89 ? 7.353 -10.529 -5.145 1.00 81.88 89 PRO A O 1
ATOM 677 N N . LEU A 1 90 ? 7.059 -8.810 -6.557 1.00 83.69 90 LEU A N 1
ATOM 678 C CA . LEU A 1 90 ? 8.226 -8.048 -6.123 1.00 83.69 90 LEU A CA 1
ATOM 679 C C . LEU A 1 90 ? 7.848 -6.977 -5.094 1.00 83.69 90 LEU A C 1
ATOM 681 O O . LEU A 1 90 ? 6.778 -6.361 -5.141 1.00 83.69 90 LEU A O 1
ATOM 685 N N . GLN A 1 91 ? 8.773 -6.719 -4.169 1.00 86.19 91 GLN A N 1
ATOM 686 C CA . GLN A 1 91 ? 8.676 -5.572 -3.271 1.00 86.19 91 GLN A CA 1
ATOM 687 C C . GLN A 1 91 ? 8.858 -4.268 -4.057 1.00 86.19 91 GLN A C 1
ATOM 689 O O . GLN A 1 91 ? 9.634 -4.211 -5.014 1.00 86.19 91 GLN A O 1
ATOM 694 N N . ARG A 1 92 ? 8.180 -3.201 -3.614 1.00 85.19 92 ARG A N 1
ATOM 695 C CA . ARG A 1 92 ? 8.234 -1.871 -4.245 1.00 85.19 92 ARG A CA 1
ATOM 696 C C . ARG A 1 92 ? 9.665 -1.380 -4.475 1.00 85.19 92 ARG A C 1
ATOM 698 O O . ARG A 1 92 ? 9.959 -0.891 -5.557 1.00 85.19 92 ARG A O 1
ATOM 705 N N . ALA A 1 93 ? 10.546 -1.528 -3.485 1.00 84.81 93 ALA A N 1
ATOM 706 C CA . ALA A 1 93 ? 11.933 -1.075 -3.590 1.00 84.81 93 ALA A CA 1
ATOM 707 C C . ALA A 1 93 ? 12.687 -1.792 -4.722 1.00 84.81 93 ALA A C 1
ATOM 709 O O . ALA A 1 93 ? 13.331 -1.148 -5.544 1.00 84.81 93 ALA A O 1
ATOM 710 N N . THR A 1 94 ? 12.548 -3.116 -4.814 1.00 85.62 94 THR A N 1
ATOM 711 C CA . THR A 1 94 ? 13.178 -3.920 -5.869 1.00 85.62 9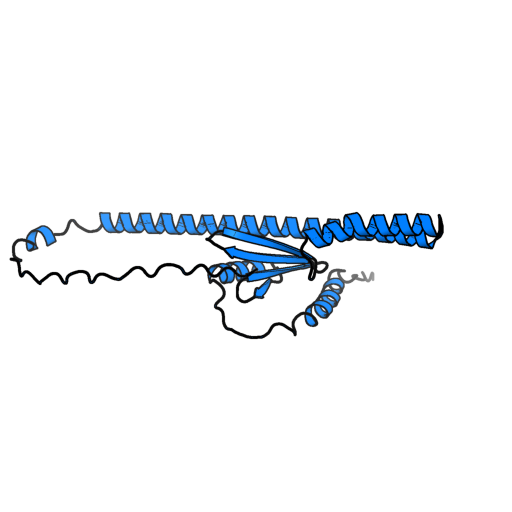4 THR A CA 1
ATOM 712 C C . THR A 1 94 ? 12.610 -3.584 -7.246 1.00 85.62 94 THR A C 1
ATOM 714 O O . THR A 1 94 ? 13.367 -3.439 -8.201 1.00 85.62 94 THR A O 1
ATOM 717 N N . ALA A 1 95 ? 11.289 -3.416 -7.349 1.00 82.81 95 ALA A N 1
ATOM 718 C CA . ALA A 1 95 ? 10.629 -3.039 -8.597 1.00 82.81 95 ALA A CA 1
ATOM 719 C C . ALA A 1 95 ? 11.063 -1.645 -9.084 1.00 82.81 95 ALA A C 1
ATOM 721 O O . ALA A 1 95 ? 11.348 -1.477 -10.269 1.00 82.81 95 ALA A O 1
ATOM 722 N N . LEU A 1 96 ? 11.185 -0.675 -8.169 1.00 84.38 96 LEU A N 1
ATOM 723 C CA . LEU A 1 96 ? 11.670 0.671 -8.478 1.00 84.38 96 LEU A CA 1
ATOM 724 C C . LEU A 1 96 ? 13.129 0.660 -8.927 1.00 84.38 96 LEU A C 1
ATOM 726 O O . LEU A 1 96 ? 13.454 1.295 -9.921 1.00 84.38 96 LEU A O 1
ATOM 730 N N . LEU A 1 97 ? 14.005 -0.082 -8.245 1.00 87.38 97 LEU A N 1
ATOM 731 C CA . LEU A 1 97 ? 15.409 -0.185 -8.651 1.00 87.38 97 LEU A CA 1
ATOM 732 C C . LEU A 1 97 ? 15.544 -0.788 -10.053 1.00 87.38 97 LEU A C 1
ATOM 734 O O . LEU A 1 97 ? 16.261 -0.243 -10.889 1.00 87.38 97 LEU A O 1
ATOM 738 N N . LEU A 1 98 ? 14.808 -1.865 -10.343 1.00 85.00 98 LEU A N 1
ATOM 739 C CA . LEU A 1 98 ? 14.799 -2.475 -11.674 1.00 85.00 98 LEU A CA 1
ATOM 740 C C . LEU A 1 98 ? 14.233 -1.530 -12.741 1.00 85.00 98 LEU A C 1
ATOM 742 O O . LEU A 1 98 ? 14.778 -1.459 -13.839 1.00 85.00 98 LEU A O 1
ATOM 746 N N . GLY A 1 99 ? 13.173 -0.784 -12.426 1.00 83.25 99 GLY A N 1
ATOM 747 C CA . GLY A 1 99 ? 12.562 0.167 -13.352 1.00 83.25 99 GLY A CA 1
ATOM 748 C C . GLY A 1 99 ? 13.443 1.384 -13.633 1.00 83.25 99 GLY A C 1
ATOM 749 O O . GLY A 1 99 ? 13.679 1.724 -14.787 1.00 83.25 99 GLY A O 1
ATOM 750 N N . VAL A 1 100 ? 13.952 2.024 -12.580 1.00 85.44 100 VAL A N 1
ATOM 751 C CA . VAL A 1 100 ? 14.709 3.282 -12.661 1.00 85.44 100 VAL A CA 1
ATOM 752 C C . VAL A 1 100 ? 16.135 3.058 -13.150 1.00 85.44 100 VAL A C 1
ATOM 754 O O . VAL A 1 100 ? 16.654 3.895 -13.877 1.00 85.44 100 VAL A O 1
ATOM 757 N N . VAL A 1 101 ? 16.779 1.948 -12.784 1.00 87.50 101 VAL A N 1
ATOM 758 C CA . VAL A 1 101 ? 18.160 1.666 -13.209 1.00 87.50 101 VAL A CA 1
ATOM 759 C C . VAL A 1 101 ? 18.180 0.783 -14.451 1.00 87.50 101 VAL A C 1
ATOM 761 O O . VAL A 1 101 ? 18.898 1.073 -15.406 1.00 87.50 101 VAL A O 1
ATOM 764 N N . GLY A 1 102 ? 17.376 -0.281 -14.466 1.00 87.25 102 GLY A N 1
ATOM 765 C CA . GLY A 1 102 ? 17.419 -1.287 -15.525 1.00 87.25 102 GLY A CA 1
ATOM 766 C C . GLY A 1 102 ? 16.965 -0.752 -16.879 1.00 87.25 102 GLY A C 1
ATOM 767 O O . GLY A 1 102 ? 17.651 -0.959 -17.875 1.00 87.25 102 GLY A O 1
ATOM 768 N N . ILE A 1 103 ? 15.847 -0.026 -16.936 1.00 87.31 103 ILE A N 1
ATOM 769 C CA . ILE A 1 103 ? 15.291 0.437 -18.217 1.00 87.31 103 ILE A CA 1
ATOM 770 C C . ILE A 1 103 ? 16.189 1.477 -18.893 1.00 87.31 103 ILE A C 1
ATOM 772 O O . ILE A 1 103 ? 16.486 1.299 -20.077 1.00 87.31 103 ILE A O 1
ATOM 776 N N . PRO A 1 104 ? 16.689 2.517 -18.195 1.00 87.38 104 PRO A N 1
ATOM 777 C CA . PRO A 1 104 ? 17.641 3.438 -18.801 1.00 87.38 104 PRO A CA 1
ATOM 778 C C . PRO A 1 104 ? 18.942 2.747 -19.197 1.00 87.38 104 PRO A C 1
ATOM 780 O O . PRO A 1 104 ? 19.455 3.028 -20.274 1.00 87.38 104 PRO A O 1
ATOM 783 N N . ALA A 1 105 ? 19.451 1.807 -18.391 1.00 89.38 105 ALA A N 1
ATOM 784 C CA . ALA A 1 105 ? 20.653 1.054 -18.743 1.00 89.38 105 ALA A CA 1
ATOM 785 C C . ALA A 1 105 ? 20.467 0.252 -20.040 1.00 89.38 105 ALA A C 1
ATOM 787 O O . ALA A 1 105 ? 21.341 0.279 -20.903 1.00 89.38 105 ALA A O 1
ATOM 788 N N . VAL A 1 106 ? 19.313 -0.400 -20.221 1.00 87.50 106 VAL A N 1
ATOM 789 C CA . VAL A 1 106 ? 18.977 -1.117 -21.461 1.00 87.50 106 VAL A CA 1
ATOM 790 C C . VAL A 1 106 ? 18.841 -0.152 -22.638 1.00 87.50 106 VAL A C 1
ATOM 792 O O . VAL A 1 106 ? 19.367 -0.434 -23.711 1.00 87.50 106 VAL A O 1
ATOM 795 N N . ALA A 1 107 ? 18.186 0.996 -22.452 1.00 87.19 107 ALA A N 1
ATOM 796 C CA . ALA A 1 107 ? 18.038 1.997 -23.508 1.00 87.19 107 ALA A CA 1
ATOM 797 C C . ALA A 1 107 ? 19.395 2.577 -23.945 1.00 87.19 107 ALA A C 1
ATOM 799 O O . ALA A 1 107 ? 19.662 2.682 -25.140 1.00 87.19 107 ALA A O 1
ATOM 800 N N . VAL A 1 108 ? 20.277 2.890 -22.990 1.00 89.94 108 VAL A N 1
ATOM 801 C CA . VAL A 1 108 ? 21.639 3.378 -23.255 1.00 89.94 108 VAL A CA 1
ATOM 802 C C . VAL A 1 108 ? 22.485 2.300 -23.929 1.00 89.94 108 VAL A C 1
ATOM 804 O O . VAL A 1 108 ? 23.171 2.597 -24.902 1.00 89.94 108 VAL A O 1
ATOM 807 N N . ALA A 1 109 ? 22.411 1.049 -23.469 1.00 90.50 109 ALA A N 1
ATOM 808 C CA . ALA A 1 109 ? 23.124 -0.064 -24.093 1.00 90.50 109 ALA A CA 1
ATOM 809 C C . ALA A 1 109 ? 22.650 -0.310 -25.535 1.00 90.50 109 ALA A C 1
ATOM 811 O O . ALA A 1 109 ? 23.472 -0.490 -26.430 1.00 90.50 109 ALA A O 1
ATOM 812 N N . ALA A 1 110 ? 21.337 -0.259 -25.781 1.00 88.62 110 ALA A N 1
ATOM 813 C CA . ALA A 1 110 ? 20.770 -0.388 -27.120 1.00 88.62 110 ALA A CA 1
ATOM 814 C C . ALA A 1 110 ? 21.198 0.773 -28.029 1.00 88.62 110 ALA A C 1
ATOM 816 O O . ALA A 1 110 ? 21.586 0.544 -29.172 1.00 88.62 110 ALA A O 1
ATOM 817 N N . PHE A 1 111 ? 21.189 2.006 -27.515 1.00 92.38 111 PHE A N 1
ATOM 818 C CA . PHE A 1 111 ? 21.673 3.174 -28.247 1.00 92.38 111 PHE A CA 1
ATOM 819 C C . PHE A 1 111 ? 23.166 3.071 -28.580 1.00 92.38 111 PHE A C 1
ATOM 821 O O . PHE A 1 111 ? 23.561 3.353 -29.705 1.00 92.38 111 PHE A O 1
ATOM 828 N N . ALA A 1 112 ? 23.995 2.617 -27.640 1.00 93.50 112 ALA A N 1
ATOM 829 C CA . ALA A 1 112 ? 25.425 2.436 -27.869 1.00 93.50 112 ALA A CA 1
ATOM 830 C C . ALA A 1 112 ? 25.727 1.334 -28.901 1.00 93.50 112 ALA A C 1
ATOM 832 O O . ALA A 1 112 ? 26.677 1.465 -29.667 1.00 93.50 112 ALA A O 1
ATOM 833 N N . ALA A 1 113 ? 24.928 0.262 -28.930 1.00 93.81 113 ALA A N 1
ATOM 834 C CA . ALA A 1 113 ? 25.137 -0.872 -29.829 1.00 93.81 113 ALA A CA 1
ATOM 835 C C . ALA A 1 113 ? 24.588 -0.648 -31.248 1.00 93.81 113 ALA A C 1
ATOM 837 O O . ALA A 1 113 ? 25.216 -1.070 -32.216 1.00 93.81 113 ALA A O 1
ATOM 838 N N . PHE A 1 114 ? 23.421 -0.009 -31.374 1.00 93.25 114 PHE A N 1
ATOM 839 C CA . PHE A 1 114 ? 22.691 0.099 -32.644 1.00 93.25 114 PHE A CA 1
ATOM 840 C C . PHE A 1 114 ? 22.534 1.541 -33.147 1.00 93.25 114 PHE A C 1
ATOM 842 O O . PHE A 1 114 ? 22.090 1.745 -34.270 1.00 93.25 114 PHE A O 1
ATOM 849 N N . GLY A 1 115 ? 22.885 2.552 -32.349 1.00 93.25 115 GLY A N 1
ATOM 850 C CA . GLY A 1 115 ? 22.712 3.957 -32.713 1.00 93.25 115 GLY A CA 1
ATOM 851 C C . GLY A 1 115 ? 21.248 4.410 -32.718 1.00 93.25 115 GLY A C 1
ATOM 852 O O . GLY A 1 115 ? 20.421 3.975 -31.913 1.00 93.25 115 GLY A O 1
ATOM 853 N N . LEU A 1 116 ? 20.920 5.334 -33.622 1.00 93.50 116 LEU A N 1
ATOM 854 C CA . LEU A 1 116 ? 19.614 6.000 -33.708 1.00 93.50 116 LEU A CA 1
ATOM 855 C C . LEU A 1 116 ? 18.664 5.266 -34.671 1.00 93.50 116 LEU A C 1
ATOM 857 O O . LEU A 1 116 ? 18.092 5.848 -35.587 1.00 93.50 116 LEU A O 1
ATOM 861 N N . GLU A 1 117 ? 18.533 3.961 -34.463 1.00 94.31 117 GLU A N 1
ATOM 862 C CA . GLU A 1 117 ? 17.654 3.079 -35.231 1.00 94.31 117 GLU A CA 1
ATOM 863 C C . GLU A 1 117 ? 16.210 3.089 -34.682 1.00 94.31 117 GLU A C 1
ATOM 865 O O . GLU A 1 117 ? 15.990 3.340 -33.493 1.00 94.31 117 GLU A O 1
ATOM 870 N N . PRO A 1 118 ? 15.187 2.739 -35.486 1.00 90.88 118 PRO A N 1
ATOM 871 C CA . PRO A 1 118 ? 13.797 2.663 -35.023 1.00 90.88 118 PRO A CA 1
ATOM 872 C C . PRO A 1 118 ? 13.608 1.774 -33.784 1.00 90.88 118 PRO A C 1
ATOM 874 O O . PRO A 1 118 ? 12.740 2.037 -32.952 1.00 90.88 118 PRO A O 1
ATOM 877 N N . VAL A 1 119 ? 14.447 0.744 -33.630 1.00 87.25 119 VAL A N 1
ATOM 878 C CA . VAL A 1 119 ? 14.448 -0.149 -32.463 1.00 87.25 119 VAL A CA 1
ATOM 879 C C . VAL A 1 119 ? 14.829 0.595 -31.180 1.00 87.25 119 VAL A C 1
ATOM 881 O O . VAL A 1 119 ? 14.206 0.370 -30.142 1.00 87.25 119 VAL A O 1
ATOM 884 N N . THR A 1 120 ? 15.805 1.508 -31.224 1.00 89.50 120 THR A N 1
ATOM 885 C CA . THR A 1 120 ? 16.231 2.267 -30.036 1.00 89.50 120 THR A CA 1
ATOM 886 C C . THR A 1 120 ? 15.205 3.330 -29.662 1.00 89.5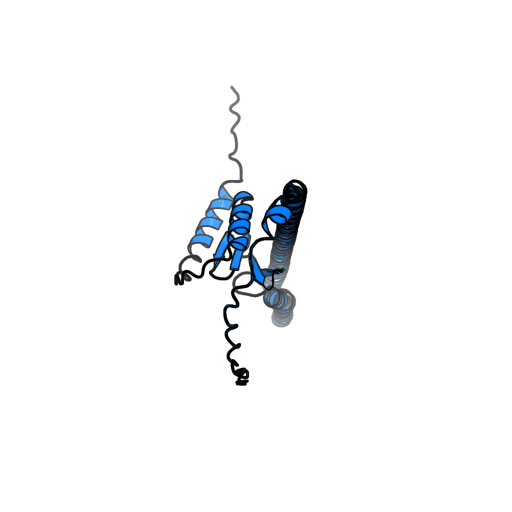0 120 THR A C 1
ATOM 888 O O . THR A 1 120 ? 14.916 3.509 -28.478 1.00 89.50 120 THR A O 1
ATOM 891 N N . LEU A 1 121 ? 14.547 3.942 -30.654 1.00 89.94 121 LEU A N 1
ATOM 892 C CA . LEU A 1 121 ? 13.391 4.815 -30.428 1.00 89.94 121 LEU A CA 1
ATOM 893 C C . LEU A 1 121 ? 12.214 4.063 -29.793 1.00 89.94 121 LEU A C 1
ATOM 895 O O . LEU A 1 121 ? 11.629 4.552 -28.826 1.00 89.94 121 LEU A O 1
ATOM 899 N N . ALA A 1 122 ? 11.887 2.864 -30.286 1.00 88.75 122 ALA A N 1
ATOM 900 C CA . ALA A 1 122 ? 10.827 2.034 -29.717 1.00 88.75 122 ALA A CA 1
ATOM 901 C C . ALA A 1 122 ? 11.146 1.604 -28.275 1.00 88.75 122 ALA A C 1
ATOM 903 O O . ALA A 1 122 ? 10.273 1.669 -27.407 1.00 88.75 122 ALA A O 1
ATOM 904 N N . ALA A 1 123 ? 12.399 1.229 -27.995 1.00 87.81 123 ALA A N 1
ATOM 905 C CA . ALA A 1 123 ? 12.857 0.910 -26.645 1.00 87.81 123 ALA A CA 1
ATOM 906 C C . ALA A 1 123 ? 12.757 2.124 -25.706 1.00 87.81 123 ALA A C 1
ATOM 908 O O . ALA A 1 123 ? 12.246 2.000 -24.592 1.00 87.81 123 ALA A O 1
ATOM 909 N N . GLY A 1 124 ? 13.173 3.307 -26.167 1.00 88.38 124 GLY A N 1
ATOM 910 C CA . GLY A 1 124 ? 13.049 4.556 -25.414 1.00 88.38 124 GLY A CA 1
ATOM 911 C C . GLY A 1 124 ? 11.593 4.915 -25.111 1.00 88.38 124 GLY A C 1
ATOM 912 O O . GLY A 1 124 ? 11.245 5.168 -23.958 1.00 88.38 124 GLY A O 1
ATOM 913 N N . ALA A 1 125 ? 10.716 4.862 -26.117 1.00 90.50 125 ALA A N 1
ATOM 914 C CA . ALA A 1 125 ? 9.286 5.114 -25.948 1.00 90.50 125 ALA A CA 1
ATOM 915 C C . ALA A 1 125 ? 8.631 4.108 -24.985 1.00 90.50 125 ALA A C 1
ATOM 917 O O . ALA A 1 125 ? 7.866 4.502 -24.102 1.00 90.50 125 ALA A O 1
ATOM 918 N N . GLY A 1 126 ? 8.972 2.821 -25.105 1.00 91.12 126 GLY A N 1
ATOM 919 C CA . GLY A 1 126 ? 8.532 1.778 -24.179 1.00 91.12 126 GLY A CA 1
ATOM 920 C C . GLY A 1 126 ? 9.008 2.031 -22.748 1.00 91.12 126 GLY A C 1
ATOM 921 O O . GLY A 1 126 ? 8.232 1.871 -21.806 1.00 91.12 126 GLY A O 1
ATOM 922 N N . GLY A 1 127 ? 10.245 2.501 -22.580 1.00 90.38 127 GLY A N 1
ATOM 923 C CA . GLY A 1 127 ? 10.788 2.887 -21.281 1.00 90.38 127 GLY A CA 1
ATOM 924 C C . GLY A 1 127 ? 10.035 4.056 -20.646 1.00 90.38 127 GLY A C 1
ATOM 925 O O . GLY A 1 127 ? 9.655 3.981 -19.480 1.00 90.38 127 GLY A O 1
ATOM 926 N N . VAL A 1 128 ? 9.729 5.103 -21.418 1.00 90.94 128 VAL A N 1
ATOM 927 C CA . VAL A 1 128 ? 8.915 6.235 -20.942 1.00 90.94 128 VAL A CA 1
ATOM 928 C C . VAL A 1 128 ? 7.508 5.773 -20.550 1.00 90.94 128 VAL A C 1
ATOM 930 O O . VAL A 1 128 ? 7.035 6.100 -19.462 1.00 90.94 128 VAL A O 1
ATOM 933 N N . ALA A 1 129 ? 6.849 4.970 -21.389 1.00 92.44 129 ALA A N 1
ATOM 934 C CA . ALA A 1 129 ? 5.528 4.419 -21.085 1.00 92.44 129 ALA A CA 1
ATOM 935 C C . ALA A 1 129 ? 5.540 3.553 -19.813 1.00 92.44 129 ALA A C 1
ATOM 937 O O . ALA A 1 129 ? 4.616 3.629 -18.998 1.00 92.44 129 ALA A O 1
ATOM 938 N N . TYR A 1 130 ? 6.605 2.773 -19.604 1.00 89.69 130 TYR A N 1
ATOM 939 C CA . TYR A 1 130 ? 6.802 2.017 -18.372 1.00 89.69 130 TYR A CA 1
ATOM 940 C C . TYR A 1 130 ? 6.921 2.939 -17.155 1.00 89.69 130 TYR A C 1
ATOM 942 O O . TYR A 1 130 ? 6.242 2.696 -16.159 1.00 89.69 130 TYR A O 1
ATOM 950 N N . LEU A 1 131 ? 7.717 4.014 -17.228 1.00 89.56 131 LEU A N 1
ATOM 951 C CA . LEU A 1 131 ? 7.859 4.974 -16.126 1.00 89.56 131 LEU A CA 1
ATOM 952 C C . LEU A 1 131 ? 6.517 5.622 -15.760 1.00 89.56 131 LEU A C 1
ATOM 954 O O . LEU A 1 131 ? 6.202 5.750 -14.579 1.00 89.56 131 LEU A O 1
ATOM 958 N N . PHE A 1 132 ? 5.686 5.962 -16.750 1.00 93.19 132 PHE A N 1
ATOM 959 C CA . PHE A 1 132 ? 4.324 6.443 -16.498 1.00 93.19 132 PHE A CA 1
ATOM 960 C C . PHE A 1 132 ? 3.449 5.389 -15.811 1.00 93.19 132 PHE A C 1
ATOM 962 O O . PHE A 1 132 ? 2.743 5.700 -14.849 1.00 93.19 132 PHE A O 1
ATOM 969 N N . SER A 1 133 ? 3.500 4.139 -16.279 1.00 90.75 133 SER A N 1
ATO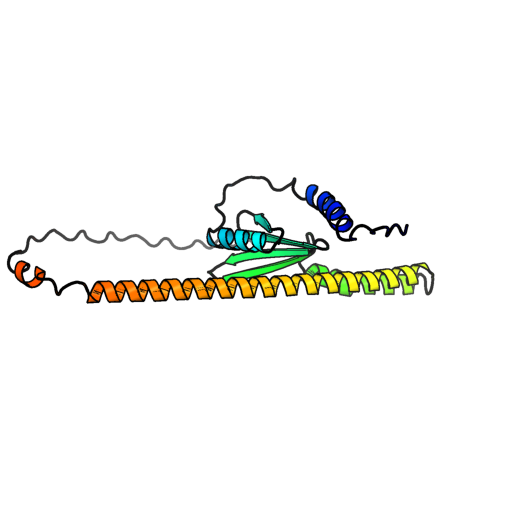M 970 C CA . SER A 1 133 ? 2.780 3.028 -15.649 1.00 90.75 133 SER A CA 1
ATOM 971 C C . SER A 1 133 ? 3.224 2.817 -14.197 1.00 90.75 133 SER A C 1
ATOM 973 O O . SER A 1 133 ? 2.390 2.559 -13.329 1.00 90.75 133 SER A O 1
ATOM 975 N N . ASP A 1 134 ? 4.521 2.917 -13.915 1.00 90.25 134 ASP A N 1
ATOM 976 C CA . ASP A 1 134 ? 5.074 2.746 -12.572 1.00 90.25 134 ASP A CA 1
ATOM 977 C C . ASP A 1 134 ? 4.697 3.909 -11.640 1.00 90.25 134 ASP A C 1
ATOM 979 O O . ASP A 1 134 ? 4.207 3.688 -10.530 1.00 90.25 134 ASP A O 1
ATOM 983 N N . ALA A 1 135 ? 4.775 5.150 -12.131 1.00 91.56 135 ALA A N 1
ATOM 984 C CA . ALA A 1 135 ? 4.305 6.330 -11.408 1.00 91.56 135 ALA A CA 1
ATOM 985 C C . ALA A 1 135 ? 2.814 6.221 -11.041 1.00 91.56 135 ALA A C 1
ATOM 987 O O . ALA A 1 135 ? 2.419 6.535 -9.917 1.00 91.56 135 ALA A O 1
ATOM 988 N N . TYR A 1 136 ? 1.979 5.715 -11.954 1.00 94.81 136 TYR A N 1
ATOM 989 C CA . TYR A 1 136 ? 0.557 5.507 -11.683 1.00 94.81 136 TYR A CA 1
ATOM 990 C C . TYR A 1 136 ? 0.320 4.455 -10.592 1.00 94.81 136 TYR A C 1
ATOM 992 O O . TYR A 1 136 ? -0.489 4.670 -9.686 1.00 94.81 136 TYR A O 1
ATOM 1000 N N . ARG A 1 137 ? 1.061 3.338 -10.621 1.00 91.88 137 ARG A N 1
ATOM 1001 C CA . ARG A 1 137 ? 1.017 2.323 -9.553 1.00 91.88 137 ARG A CA 1
ATOM 1002 C C . ARG A 1 137 ? 1.406 2.911 -8.203 1.00 91.88 137 ARG A C 1
ATOM 1004 O O . ARG A 1 137 ? 0.734 2.624 -7.213 1.00 91.88 137 ARG A O 1
ATOM 1011 N N . LEU A 1 138 ? 2.436 3.757 -8.172 1.00 92.56 138 LEU A N 1
ATOM 1012 C CA . LEU A 1 138 ? 2.884 4.439 -6.962 1.00 92.56 138 LEU A CA 1
ATOM 1013 C C . LEU A 1 138 ? 1.770 5.316 -6.383 1.00 92.56 138 LEU A C 1
ATOM 1015 O O . LEU A 1 138 ? 1.401 5.133 -5.223 1.00 92.56 138 LEU A O 1
ATOM 1019 N N . ILE A 1 139 ? 1.170 6.183 -7.203 1.00 95.88 139 ILE A N 1
ATOM 1020 C CA . ILE A 1 139 ? 0.067 7.065 -6.789 1.00 95.88 139 ILE A CA 1
ATOM 1021 C C . ILE A 1 139 ? -1.110 6.255 -6.233 1.00 95.88 139 ILE A C 1
ATOM 1023 O O . ILE A 1 139 ? -1.672 6.615 -5.195 1.00 95.88 139 ILE A O 1
ATOM 1027 N N . LEU A 1 140 ? -1.473 5.148 -6.889 1.00 94.69 140 LEU A N 1
ATOM 1028 C CA . LEU A 1 140 ? -2.550 4.271 -6.429 1.00 94.69 140 LEU A CA 1
ATOM 1029 C C . LEU A 1 140 ? -2.242 3.635 -5.073 1.00 94.69 140 LEU A C 1
ATOM 1031 O O . LEU A 1 140 ? -3.111 3.623 -4.199 1.00 94.69 140 LEU A O 1
ATOM 1035 N N . THR A 1 141 ? -1.026 3.114 -4.885 1.00 95.69 141 THR A N 1
ATOM 1036 C CA . THR A 1 141 ? -0.639 2.508 -3.605 1.00 95.69 141 THR A CA 1
ATOM 1037 C C . THR A 1 141 ? -0.580 3.524 -2.476 1.00 95.69 141 THR A C 1
ATOM 1039 O O . THR A 1 141 ? -1.124 3.240 -1.414 1.00 95.69 141 THR A O 1
ATOM 1042 N N . GLU A 1 142 ? -0.014 4.711 -2.706 1.00 96.31 142 GLU A N 1
ATOM 1043 C CA . GLU A 1 142 ? 0.046 5.779 -1.700 1.00 96.31 142 GLU A CA 1
ATOM 1044 C C . GLU A 1 142 ? -1.361 6.240 -1.315 1.00 96.31 142 GLU A C 1
ATOM 1046 O O . GLU A 1 142 ? -1.726 6.236 -0.143 1.00 96.31 142 GLU A O 1
ATOM 1051 N N . SER A 1 143 ? -2.211 6.516 -2.309 1.00 96.31 143 SER A N 1
ATOM 1052 C CA . SER A 1 143 ? -3.599 6.926 -2.068 1.00 96.31 143 SER A CA 1
ATOM 1053 C C . SER A 1 143 ? -4.384 5.867 -1.288 1.00 96.31 143 SER A C 1
ATOM 1055 O O . SER A 1 143 ? -5.194 6.197 -0.419 1.00 96.31 143 SER A O 1
ATOM 1057 N N . CYS A 1 144 ? -4.159 4.584 -1.587 1.00 96.38 144 CYS A N 1
ATOM 1058 C CA . CYS A 1 144 ? -4.762 3.480 -0.848 1.00 96.38 144 CYS A CA 1
ATOM 1059 C C . CYS A 1 144 ? -4.235 3.409 0.591 1.00 96.38 144 CYS A C 1
ATOM 1061 O O . CYS A 1 144 ? -5.036 3.310 1.518 1.00 96.38 144 C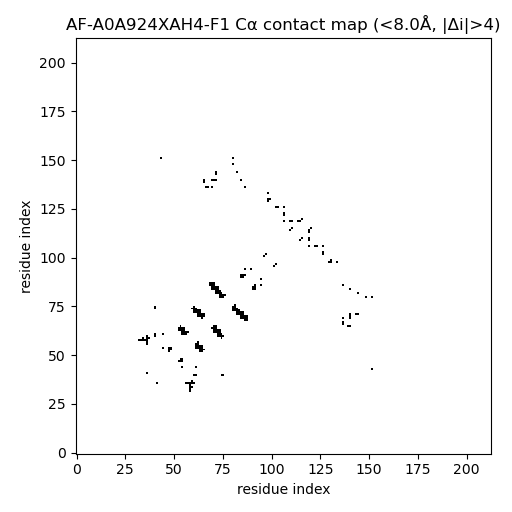YS A O 1
ATOM 1063 N N . MET A 1 145 ? -2.919 3.514 0.789 1.00 96.69 145 MET A N 1
ATOM 1064 C CA . MET A 1 145 ? -2.293 3.498 2.111 1.00 96.69 145 MET A CA 1
ATOM 1065 C C . MET A 1 145 ? -2.791 4.644 2.989 1.00 96.69 145 MET A C 1
ATOM 1067 O O . MET A 1 145 ? -3.189 4.394 4.122 1.00 96.69 145 MET A O 1
ATOM 1071 N N . THR A 1 146 ? -2.870 5.870 2.467 1.00 96.94 146 THR A N 1
ATOM 1072 C CA . THR A 1 146 ? -3.410 7.010 3.220 1.00 96.94 146 THR A CA 1
ATOM 1073 C C . THR A 1 146 ? -4.864 6.774 3.624 1.00 96.94 146 THR A C 1
ATOM 1075 O O . THR A 1 146 ? -5.233 7.023 4.767 1.00 96.94 146 THR A O 1
ATOM 1078 N N . ARG A 1 147 ? -5.704 6.232 2.730 1.00 96.38 147 ARG A N 1
ATOM 1079 C CA . ARG A 1 147 ? -7.096 5.887 3.074 1.00 96.38 147 ARG A CA 1
ATOM 1080 C C . ARG A 1 147 ? -7.178 4.805 4.148 1.00 96.38 147 ARG A C 1
ATOM 1082 O O . ARG A 1 147 ? -8.011 4.915 5.040 1.00 96.38 147 ARG A O 1
ATOM 1089 N N . LEU A 1 148 ? -6.312 3.793 4.082 1.00 96.50 148 LEU A N 1
ATOM 1090 C CA . LEU A 1 148 ? -6.218 2.747 5.103 1.00 96.50 148 LEU A CA 1
ATOM 1091 C C . LEU A 1 148 ? -5.791 3.320 6.457 1.00 96.50 148 LEU A C 1
ATOM 1093 O O . LEU A 1 148 ? -6.388 2.979 7.472 1.00 96.50 148 LEU A O 1
ATOM 1097 N N . GLN A 1 149 ? -4.808 4.222 6.470 1.00 96.44 149 GLN A N 1
ATOM 1098 C CA . GLN A 1 149 ? -4.356 4.909 7.681 1.00 96.44 149 GLN A CA 1
ATOM 1099 C C . GLN A 1 149 ? -5.458 5.779 8.286 1.00 96.44 149 GLN A C 1
ATOM 1101 O O . GLN A 1 149 ? -5.677 5.719 9.491 1.00 96.44 149 GLN A O 1
ATOM 1106 N N . LEU A 1 150 ? -6.182 6.547 7.467 1.00 96.00 150 LEU A N 1
ATOM 1107 C CA . LEU A 1 150 ? -7.300 7.376 7.926 1.00 96.00 150 LEU A CA 1
ATOM 1108 C C . LEU A 1 150 ? -8.439 6.528 8.496 1.00 96.00 150 LEU A C 1
ATOM 1110 O O . LEU A 1 150 ? -8.971 6.842 9.557 1.00 96.00 150 LEU A O 1
ATOM 1114 N N . LEU A 1 151 ? -8.787 5.433 7.819 1.00 95.38 151 LEU A N 1
ATOM 1115 C CA . LEU A 1 151 ? -9.826 4.521 8.286 1.00 95.38 151 LEU A CA 1
ATOM 1116 C C . LEU A 1 151 ? -9.418 3.843 9.596 1.00 95.38 151 LEU A C 1
ATOM 1118 O O . LEU A 1 151 ? -10.230 3.737 10.511 1.00 95.38 151 LEU A O 1
ATOM 1122 N N . TRP A 1 152 ? -8.154 3.440 9.721 1.00 94.94 152 TRP A N 1
ATOM 1123 C CA . TRP A 1 152 ? -7.620 2.887 10.961 1.00 94.94 152 TRP A CA 1
ATOM 1124 C C . TRP A 1 152 ? -7.601 3.907 12.102 1.00 94.94 152 TRP A C 1
ATOM 1126 O O . TRP A 1 152 ? -7.971 3.571 13.225 1.00 94.94 152 TRP A O 1
ATOM 1136 N N . ALA A 1 153 ? -7.214 5.153 11.821 1.00 94.06 153 ALA A N 1
ATOM 1137 C CA . ALA A 1 153 ? -7.240 6.234 12.798 1.00 94.06 153 ALA A CA 1
ATOM 1138 C C . ALA A 1 153 ? -8.667 6.500 13.301 1.00 94.06 153 ALA A C 1
ATOM 1140 O O . ALA A 1 153 ? -8.867 6.608 14.507 1.00 94.06 153 ALA A O 1
ATOM 1141 N N . ALA A 1 154 ? -9.662 6.505 12.406 1.00 93.56 154 ALA A N 1
ATOM 1142 C CA . ALA A 1 154 ? -11.070 6.619 12.788 1.00 93.56 154 ALA A CA 1
ATOM 1143 C C . ALA A 1 154 ? -11.503 5.474 13.725 1.00 93.56 154 ALA A C 1
ATOM 1145 O O . ALA A 1 154 ? -12.065 5.724 14.786 1.00 93.56 154 ALA A O 1
ATOM 1146 N N . HIS A 1 155 ? -11.125 4.230 13.410 1.00 90.94 155 HIS A N 1
ATOM 1147 C CA . HIS A 1 155 ? -11.407 3.070 14.266 1.00 90.94 155 HIS A CA 1
ATOM 1148 C C . HIS A 1 155 ? -10.686 3.110 15.617 1.00 90.94 155 HIS A C 1
ATOM 1150 O O . HIS A 1 155 ? -11.164 2.551 16.604 1.00 90.94 155 HIS A O 1
ATOM 1156 N N . ALA A 1 156 ? -9.487 3.686 15.672 1.00 90.00 156 ALA A N 1
ATOM 1157 C CA . ALA A 1 156 ? -8.777 3.875 16.930 1.00 90.00 156 ALA A CA 1
ATOM 1158 C C . ALA A 1 156 ? -9.495 4.913 17.807 1.00 90.00 156 ALA A C 1
ATOM 1160 O O . ALA A 1 156 ? -9.651 4.688 19.006 1.00 90.00 156 ALA A O 1
ATOM 1161 N N . SER A 1 157 ? -9.989 6.000 17.210 1.00 92.44 157 SER A N 1
ATOM 1162 C CA . SER A 1 157 ? -10.773 7.016 17.916 1.00 92.44 157 SER A CA 1
ATOM 1163 C C . SER A 1 157 ? -12.086 6.463 18.467 1.00 92.44 157 SER A C 1
ATOM 1165 O O . SER A 1 157 ? -12.363 6.666 19.648 1.00 92.44 157 SER A O 1
ATOM 1167 N N . ASP A 1 158 ? -12.851 5.713 17.672 1.00 91.31 158 ASP A N 1
ATOM 1168 C CA . ASP A 1 158 ? -14.129 5.137 18.117 1.00 91.31 158 ASP A CA 1
ATOM 1169 C C . ASP A 1 158 ? -13.942 4.198 19.317 1.00 91.31 158 ASP A C 1
ATOM 1171 O O . ASP A 1 158 ? -14.654 4.305 20.316 1.00 91.31 158 ASP A O 1
ATOM 1175 N N . ARG A 1 159 ? -12.901 3.354 19.283 1.00 88.25 159 ARG A N 1
ATOM 1176 C CA . ARG A 1 159 ? -12.544 2.475 20.409 1.00 88.25 159 ARG A CA 1
ATOM 1177 C C . ARG A 1 159 ? -12.167 3.257 21.665 1.00 88.25 159 ARG A C 1
ATOM 1179 O O . ARG A 1 159 ? -12.550 2.873 22.767 1.00 88.25 159 ARG A O 1
ATOM 1186 N N . ASN A 1 160 ? -11.437 4.361 21.519 1.00 92.31 160 ASN A N 1
ATOM 1187 C CA . ASN A 1 160 ? -11.080 5.213 22.653 1.00 92.31 160 ASN A CA 1
ATOM 1188 C C . ASN A 1 160 ? -12.314 5.882 23.274 1.00 92.31 160 ASN A C 1
ATOM 1190 O O . ASN A 1 160 ? -12.399 5.977 24.499 1.00 92.31 160 ASN A O 1
ATOM 1194 N N . HIS A 1 161 ? -13.284 6.301 22.457 1.00 94.12 161 HIS A N 1
ATOM 1195 C CA . HIS A 1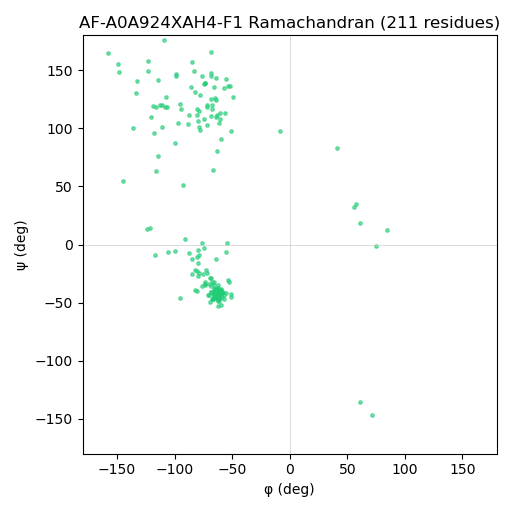 161 ? -14.551 6.847 22.944 1.00 94.12 161 HIS A CA 1
ATOM 1196 C C . HIS A 1 161 ? -15.391 5.798 23.677 1.00 94.12 161 HIS A C 1
ATOM 1198 O O . HIS A 1 161 ? -15.918 6.090 24.750 1.00 94.12 161 HIS A O 1
ATOM 1204 N N . GLU A 1 162 ? -15.469 4.577 23.149 1.00 92.00 162 GLU A N 1
ATOM 1205 C CA . GLU A 1 162 ? -16.181 3.470 23.792 1.00 92.00 162 GLU A CA 1
ATOM 1206 C C . GLU A 1 162 ? -15.556 3.110 25.149 1.00 92.00 162 GLU A C 1
ATOM 1208 O O . GLU A 1 162 ? -16.265 3.000 26.150 1.00 92.00 162 GLU A O 1
ATOM 1213 N N . MET A 1 163 ? -14.223 3.035 25.225 1.00 90.56 163 MET A N 1
ATOM 1214 C CA . MET A 1 163 ? -13.507 2.797 26.483 1.00 90.56 163 MET A CA 1
ATOM 1215 C C . MET A 1 163 ? -13.703 3.934 27.493 1.00 90.56 163 MET A C 1
ATOM 1217 O O . MET A 1 163 ? -13.923 3.672 28.676 1.00 90.56 163 MET A O 1
ATOM 1221 N N . ALA A 1 164 ? -13.666 5.194 27.050 1.00 93.00 164 ALA A N 1
ATOM 1222 C CA . ALA A 1 164 ? -13.913 6.344 27.920 1.00 93.00 164 ALA A CA 1
ATOM 1223 C C . ALA A 1 164 ? -15.353 6.354 28.463 1.00 93.00 164 ALA A C 1
ATOM 1225 O O . ALA A 1 164 ? -15.582 6.658 29.639 1.00 93.00 164 ALA A O 1
ATOM 1226 N N . PHE A 1 165 ? -16.324 5.981 27.626 1.00 94.75 165 PHE A N 1
ATOM 1227 C CA . PHE A 1 165 ? -17.721 5.853 28.024 1.00 94.75 165 PHE A CA 1
ATOM 1228 C C . PHE A 1 165 ? -17.920 4.708 29.026 1.00 94.75 165 PHE A C 1
ATOM 1230 O O . PHE A 1 165 ? -18.517 4.928 30.078 1.00 94.75 165 PHE A O 1
ATOM 1237 N N . ALA A 1 166 ? -17.350 3.528 28.760 1.00 94.00 166 ALA A N 1
ATOM 1238 C CA . ALA A 1 166 ? -17.402 2.371 29.657 1.00 94.00 166 ALA A CA 1
ATOM 1239 C C . ALA A 1 166 ? -16.717 2.639 31.012 1.00 94.00 166 ALA A C 1
ATOM 1241 O O . ALA A 1 166 ? -17.204 2.221 32.068 1.00 94.00 166 ALA A O 1
ATOM 1242 N N . ALA A 1 167 ? -15.607 3.382 31.015 1.00 94.19 167 ALA A N 1
ATOM 1243 C CA . ALA A 1 167 ? -14.951 3.818 32.245 1.00 94.19 167 ALA A CA 1
ATOM 1244 C C . ALA A 1 167 ? -15.848 4.780 33.045 1.00 94.19 167 ALA A C 1
ATOM 1246 O O . ALA A 1 167 ? -16.023 4.612 34.252 1.00 94.19 167 ALA A O 1
ATOM 1247 N N . SER A 1 168 ? -16.480 5.743 32.368 1.00 95.88 168 SER A N 1
ATOM 1248 C CA . SER A 1 168 ? -17.387 6.710 32.999 1.00 95.88 168 SER A CA 1
ATOM 1249 C C . SER A 1 168 ? -18.647 6.048 33.565 1.00 95.88 168 SER A C 1
ATOM 1251 O O . SER A 1 168 ? -19.066 6.379 34.674 1.00 95.88 168 SER A O 1
ATOM 1253 N N . SER A 1 169 ? -19.238 5.084 32.848 1.00 95.19 169 SER A N 1
ATOM 1254 C CA . SER A 1 169 ? -20.396 4.327 33.336 1.00 95.19 169 SER A CA 1
ATOM 1255 C C . SER A 1 169 ? -20.041 3.481 34.555 1.00 95.19 169 SER A C 1
ATOM 1257 O O . SER A 1 169 ? -20.819 3.433 35.503 1.00 95.19 169 SER A O 1
ATOM 1259 N N . SER A 1 170 ? -18.846 2.885 34.575 1.00 95.00 170 SER A N 1
ATOM 1260 C CA . SER A 1 170 ? -18.355 2.106 35.717 1.00 95.00 170 SER A CA 1
ATOM 1261 C C . SER A 1 170 ? -18.159 2.979 36.961 1.00 95.00 170 SER A C 1
ATOM 1263 O O . SER A 1 170 ? -18.564 2.596 38.056 1.00 95.00 170 SER A O 1
ATOM 1265 N N . LEU A 1 171 ? -17.600 4.185 36.802 1.00 95.00 171 LEU A N 1
ATOM 1266 C CA . LEU A 1 171 ? -17.465 5.148 37.901 1.00 95.00 171 LEU A CA 1
ATOM 1267 C C . LEU A 1 171 ? -18.822 5.628 38.415 1.00 95.00 171 LEU A C 1
ATOM 1269 O O . LEU A 1 171 ? -19.019 5.740 39.623 1.00 95.00 171 LEU A O 1
ATOM 1273 N N . ARG A 1 172 ? -19.772 5.879 37.509 1.00 95.06 172 ARG A N 1
ATOM 1274 C CA . ARG A 1 172 ? -21.133 6.257 37.887 1.00 95.06 172 ARG A CA 1
ATOM 1275 C C . ARG A 1 172 ? -21.839 5.132 38.639 1.00 95.06 172 ARG A C 1
ATOM 1277 O O . ARG A 1 172 ? -22.450 5.396 39.665 1.00 95.06 172 ARG A O 1
ATOM 1284 N N . GLN A 1 173 ? -21.699 3.891 38.181 1.00 94.31 173 GLN A N 1
ATOM 1285 C CA . GLN A 1 173 ? -22.255 2.720 38.854 1.00 94.31 173 GLN A CA 1
ATOM 1286 C C . GLN A 1 173 ? -21.644 2.523 40.248 1.00 94.31 173 GLN A C 1
ATOM 1288 O O . GLN A 1 173 ? -22.360 2.172 41.180 1.00 94.31 173 GLN A O 1
ATOM 1293 N N . LEU A 1 174 ? -20.347 2.801 40.413 1.00 92.50 174 LEU A N 1
ATOM 1294 C CA . LEU A 1 174 ? -19.686 2.766 41.717 1.00 92.50 174 LEU A CA 1
ATOM 1295 C C . LEU A 1 174 ? -20.163 3.896 42.646 1.00 92.50 174 LEU A C 1
ATOM 1297 O O . LEU A 1 174 ? -20.285 3.682 43.846 1.00 92.50 174 LEU A O 1
ATOM 1301 N N . ALA A 1 175 ? -20.446 5.085 42.107 1.00 93.31 175 ALA A N 1
ATOM 1302 C CA . ALA A 1 175 ? -20.974 6.215 42.875 1.00 93.31 175 ALA A CA 1
ATOM 1303 C C . ALA A 1 175 ? -22.454 6.039 43.260 1.00 93.31 175 ALA A C 1
ATOM 1305 O O . ALA A 1 175 ? -22.871 6.489 44.324 1.00 93.31 175 ALA A O 1
ATOM 1306 N N . GLU A 1 176 ? -23.245 5.392 42.400 1.00 92.38 176 GLU A N 1
ATOM 1307 C CA . GLU A 1 176 ? -24.649 5.048 42.654 1.00 92.38 176 GLU A CA 1
ATOM 1308 C C . GLU A 1 176 ? -24.797 3.784 43.513 1.00 92.38 176 GLU A C 1
ATOM 1310 O O . GLU A 1 176 ? -25.892 3.512 44.008 1.00 92.38 176 GLU A O 1
ATOM 1315 N N . GLN A 1 177 ? -23.716 3.026 43.737 1.00 86.31 177 GLN A N 1
ATOM 1316 C CA . GLN A 1 177 ? -23.724 1.936 44.700 1.00 86.31 177 GLN A CA 1
ATOM 1317 C C . GLN A 1 177 ? -23.967 2.549 46.089 1.00 86.31 177 GLN A C 1
ATOM 1319 O O . GLN A 1 177 ? -23.110 3.292 46.579 1.00 86.31 177 GLN A O 1
ATOM 1324 N N . PRO A 1 178 ? -25.137 2.300 46.718 1.00 84.00 178 PRO A N 1
ATOM 1325 C CA . PRO A 1 178 ? -25.463 2.904 48.001 1.00 84.00 178 PRO A CA 1
ATOM 1326 C C . PRO A 1 178 ? -24.338 2.574 48.981 1.00 84.00 178 PRO A C 1
ATOM 1328 O O . PRO A 1 178 ? -23.796 1.468 48.887 1.00 84.00 178 PRO A O 1
ATOM 1331 N N . PRO A 1 179 ? -23.955 3.500 49.882 1.00 75.31 179 PRO A N 1
ATOM 1332 C CA . PRO A 1 179 ? -22.914 3.271 50.870 1.00 75.31 179 PRO A CA 1
ATOM 1333 C C . PRO A 1 179 ? -23.328 2.089 51.738 1.00 75.31 179 PRO A C 1
ATOM 1335 O O . PRO A 1 179 ? -24.057 2.217 52.711 1.00 75.31 179 PRO A O 1
ATOM 1338 N N . ASN A 1 180 ? -22.893 0.925 51.279 1.00 65.31 180 ASN A N 1
ATOM 1339 C CA . ASN A 1 180 ? -22.879 -0.377 51.885 1.00 65.31 180 ASN A CA 1
ATOM 1340 C C . ASN A 1 180 ? -23.270 -0.346 53.370 1.00 65.31 180 ASN A C 1
ATOM 1342 O O . ASN A 1 180 ? -22.419 -0.189 54.248 1.00 65.31 180 ASN A O 1
ATOM 1346 N N . GLU A 1 181 ? -24.543 -0.644 53.650 1.00 56.56 181 GLU A N 1
ATOM 1347 C CA . GLU A 1 181 ? -24.997 -1.143 54.956 1.00 56.56 181 GLU A CA 1
ATOM 1348 C C . GLU A 1 181 ? -24.228 -2.417 55.382 1.00 56.56 181 GLU A C 1
ATOM 1350 O O . GLU A 1 181 ? -24.318 -2.866 56.521 1.00 56.56 181 GLU A O 1
ATOM 1355 N N . SER A 1 182 ? -23.377 -2.981 54.515 1.00 55.66 182 SER A N 1
ATOM 1356 C CA . SER A 1 182 ? -22.389 -4.006 54.857 1.00 55.66 182 SER A CA 1
ATOM 1357 C C . SER A 1 182 ? -21.303 -3.543 55.843 1.00 55.66 182 SER A C 1
ATOM 1359 O O . SER A 1 182 ? -20.642 -4.405 56.418 1.00 55.66 182 SER A O 1
ATOM 1361 N N . LEU A 1 183 ? -21.157 -2.241 56.137 1.00 55.66 183 LEU A N 1
ATOM 1362 C CA . LEU A 1 183 ? -20.392 -1.778 57.310 1.00 55.66 183 LEU A CA 1
ATOM 1363 C C . LEU A 1 183 ? -21.123 -2.052 58.639 1.00 55.66 183 LEU A C 1
ATOM 1365 O O . LEU A 1 183 ? -20.462 -2.242 59.657 1.00 55.66 183 LEU A O 1
ATOM 1369 N N . ALA A 1 184 ? -22.456 -2.168 58.635 1.00 56.16 184 ALA A N 1
ATOM 1370 C CA . ALA A 1 184 ? -23.236 -2.531 59.821 1.00 56.16 184 ALA A CA 1
ATOM 1371 C C . ALA A 1 184 ? -23.272 -4.053 60.081 1.00 56.16 184 ALA A C 1
ATOM 1373 O O . ALA A 1 184 ? -23.451 -4.467 61.224 1.00 56.16 184 ALA A O 1
ATOM 1374 N N . LEU A 1 185 ? -23.031 -4.899 59.067 1.00 56.50 185 LEU A N 1
ATOM 1375 C CA . LEU A 1 185 ? -22.975 -6.366 59.225 1.00 56.50 185 LEU A CA 1
ATOM 1376 C C . LEU A 1 185 ? -21.550 -6.957 59.311 1.00 56.50 185 LEU A C 1
ATOM 1378 O O . LEU A 1 185 ? -21.391 -8.154 59.555 1.00 56.50 185 LEU A O 1
ATOM 1382 N N . ALA A 1 186 ? -20.499 -6.147 59.135 1.00 52.72 186 ALA A N 1
ATOM 1383 C CA . ALA A 1 186 ? -19.101 -6.585 59.254 1.00 52.72 186 ALA A CA 1
ATOM 1384 C C . ALA A 1 186 ? -18.599 -6.694 60.713 1.00 52.72 186 ALA A C 1
ATOM 1386 O O . ALA A 1 186 ? -17.497 -7.188 60.945 1.00 52.72 186 ALA A O 1
ATOM 1387 N N . GLY A 1 187 ? -19.412 -6.305 61.704 1.00 53.97 187 GLY A N 1
ATOM 1388 C CA . GLY A 1 187 ? -19.103 -6.452 63.132 1.00 53.97 187 GLY A CA 1
ATOM 1389 C C . GLY A 1 187 ? -19.223 -7.879 63.693 1.00 53.97 187 GLY A C 1
ATOM 1390 O O . GLY A 1 187 ? -18.931 -8.085 64.866 1.00 53.97 187 GLY A O 1
ATOM 1391 N N . SER A 1 188 ? -19.645 -8.874 62.902 1.00 56.53 188 SER A N 1
ATOM 1392 C CA . SER A 1 188 ? -20.020 -10.205 63.427 1.00 56.53 188 SER A CA 1
ATOM 1393 C C . SER A 1 188 ? -19.265 -11.385 62.814 1.00 56.53 188 SER A C 1
ATOM 1395 O O . SER A 1 188 ? -19.678 -12.529 62.998 1.00 56.53 188 SER A O 1
ATOM 1397 N N . ARG A 1 189 ? -18.172 -11.157 62.074 1.00 50.47 189 ARG A N 1
ATOM 1398 C CA . ARG A 1 189 ? -17.370 -12.254 61.505 1.00 50.47 189 ARG A CA 1
ATOM 1399 C C . ARG A 1 189 ? -15.975 -12.293 62.108 1.00 50.47 189 ARG A C 1
ATOM 1401 O O . ARG A 1 189 ? -14.975 -11.931 61.496 1.00 50.47 189 ARG A O 1
ATOM 1408 N N . THR A 1 190 ? -15.934 -12.793 63.335 1.00 54.38 190 THR A N 1
ATOM 1409 C CA . THR A 1 190 ? -14.758 -13.395 63.954 1.00 54.38 190 THR A CA 1
ATOM 1410 C C . 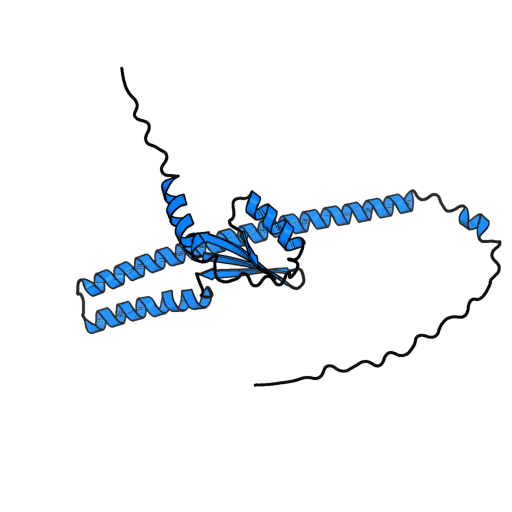THR A 1 190 ? -14.186 -14.456 63.007 1.00 54.38 190 THR A C 1
ATOM 1412 O O . THR A 1 190 ? -14.689 -15.565 62.880 1.00 54.38 190 THR A O 1
ATOM 1415 N N . GLN A 1 191 ? -13.166 -14.054 62.255 1.00 54.00 191 GLN A N 1
ATOM 1416 C CA . GLN A 1 191 ? -11.858 -14.697 62.252 1.00 54.00 191 GLN A CA 1
ATOM 1417 C C . GLN A 1 191 ? -11.884 -16.242 62.297 1.00 54.00 191 GLN A C 1
ATOM 1419 O O . GLN A 1 191 ? -11.668 -16.845 63.342 1.00 54.00 191 GLN A O 1
ATOM 1424 N N . SER A 1 192 ? -12.049 -16.886 61.139 1.00 53.19 192 SER A N 1
ATOM 1425 C CA . SER A 1 192 ? -11.545 -18.249 60.930 1.00 53.19 192 SER A CA 1
ATOM 1426 C C . SER A 1 192 ? -10.400 -18.178 59.925 1.00 53.19 192 SER A C 1
ATOM 1428 O O . SER A 1 192 ? -10.597 -17.963 58.729 1.00 53.19 192 SER A O 1
ATOM 1430 N N . ARG A 1 193 ? -9.176 -18.240 60.460 1.00 51.78 193 ARG A N 1
ATOM 1431 C CA . ARG A 1 193 ? -7.917 -18.309 59.714 1.00 51.78 193 ARG A CA 1
ATOM 1432 C C . ARG A 1 193 ? -7.924 -19.576 58.857 1.00 51.78 193 ARG A C 1
ATOM 1434 O O . ARG A 1 193 ? -7.754 -20.667 59.390 1.00 51.78 193 ARG A O 1
ATOM 1441 N N . SER A 1 194 ? -8.059 -19.426 57.543 1.00 58.94 194 SER A N 1
ATOM 1442 C CA . SER A 1 194 ? -7.640 -20.465 56.601 1.00 58.94 194 SER A CA 1
ATOM 1443 C C . SER A 1 194 ? -6.149 -20.284 56.290 1.00 58.94 194 SER A C 1
ATOM 1445 O O . SER A 1 194 ? -5.715 -19.147 56.084 1.00 58.94 194 SER A O 1
ATOM 1447 N N . PRO A 1 195 ? -5.354 -21.367 56.270 1.00 63.56 195 PRO A N 1
ATOM 1448 C CA . PRO A 1 195 ? -3.920 -21.315 56.027 1.00 63.56 195 PRO A CA 1
ATOM 1449 C C . PRO A 1 195 ? -3.609 -20.843 54.604 1.00 63.56 195 PRO A C 1
ATOM 1451 O O . PRO A 1 195 ? -4.215 -21.282 53.629 1.00 63.56 195 PRO A O 1
ATOM 1454 N N . VAL A 1 196 ? -2.638 -19.938 54.521 1.00 67.25 196 VAL A N 1
ATOM 1455 C CA . VAL A 1 196 ? -2.027 -19.439 53.289 1.00 67.25 196 VAL A CA 1
ATOM 1456 C C . VAL A 1 196 ? -1.244 -20.588 52.637 1.00 67.25 196 VAL A C 1
ATOM 1458 O O . VAL A 1 196 ? -0.320 -21.099 53.273 1.00 67.25 196 VAL A O 1
ATOM 1461 N N . PRO A 1 197 ? -1.560 -21.016 51.402 1.00 64.50 197 PRO A N 1
ATOM 1462 C CA . PRO A 1 197 ? -0.675 -21.899 50.659 1.00 64.50 197 PRO A CA 1
ATOM 1463 C C . PRO A 1 197 ? 0.558 -21.109 50.202 1.00 64.50 197 PRO A C 1
ATOM 1465 O O . PRO A 1 197 ? 0.448 -20.106 49.496 1.00 64.50 197 PRO A O 1
ATOM 1468 N N . SER A 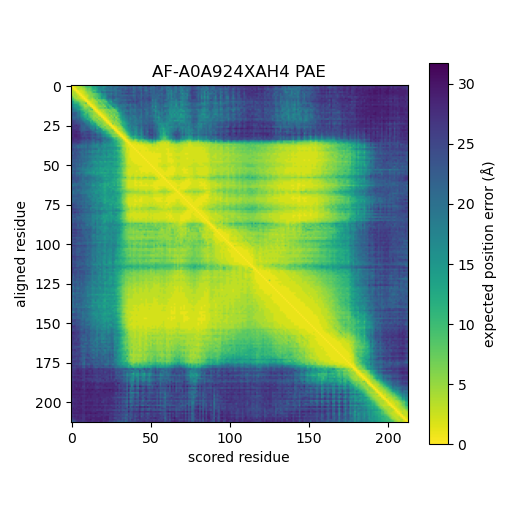1 198 ? 1.733 -21.563 50.642 1.00 71.06 198 SER A N 1
ATOM 1469 C CA . SER A 1 198 ? 3.038 -21.049 50.225 1.00 71.06 198 SER A CA 1
ATOM 1470 C C . SER A 1 198 ? 3.168 -21.014 48.698 1.00 71.06 198 SER A C 1
ATOM 1472 O O . SER A 1 198 ? 2.830 -22.003 48.042 1.00 71.06 198 SER A O 1
ATOM 1474 N N . PRO A 1 199 ? 3.709 -19.933 48.111 1.00 65.75 199 PRO A N 1
ATOM 1475 C CA . PRO A 1 199 ? 4.019 -19.906 46.692 1.00 65.75 199 PRO A CA 1
ATOM 1476 C C . PRO A 1 199 ? 5.158 -20.889 46.400 1.00 65.75 199 PRO A C 1
ATOM 1478 O O . PRO A 1 199 ? 6.277 -20.740 46.893 1.00 65.75 199 PRO A O 1
ATOM 1481 N N . ALA A 1 200 ? 4.857 -21.912 45.602 1.00 67.81 200 ALA A N 1
ATOM 1482 C CA . ALA A 1 200 ? 5.855 -22.815 45.055 1.00 67.81 200 ALA A CA 1
ATOM 1483 C C . ALA A 1 200 ? 6.788 -22.036 44.116 1.00 67.81 200 ALA A C 1
ATOM 1485 O O . ALA A 1 200 ? 6.354 -21.372 43.175 1.00 67.81 200 ALA A O 1
ATOM 1486 N N . PHE A 1 201 ? 8.080 -22.122 44.408 1.00 70.94 201 PHE A N 1
ATOM 1487 C CA . PHE A 1 201 ? 9.178 -21.604 43.608 1.00 70.94 201 PHE A CA 1
ATOM 1488 C C . PHE A 1 201 ? 9.175 -22.265 42.220 1.00 70.94 201 PHE A C 1
ATOM 1490 O O . PHE A 1 201 ? 9.401 -23.469 42.103 1.00 70.94 201 PHE A O 1
ATOM 1497 N N . VAL A 1 202 ? 8.909 -21.485 41.170 1.00 73.12 202 VAL A N 1
ATOM 1498 C CA . VAL A 1 202 ? 9.019 -21.930 39.774 1.00 73.12 202 VAL A CA 1
ATOM 1499 C C . VAL A 1 202 ? 10.411 -21.542 39.259 1.00 73.12 202 VAL A C 1
ATOM 1501 O O . VAL A 1 202 ? 10.716 -20.348 39.206 1.00 73.12 202 VAL A O 1
ATOM 1504 N N . PRO A 1 203 ? 11.282 -22.502 38.895 1.00 67.75 203 PRO A N 1
ATOM 1505 C CA . PRO A 1 203 ? 12.598 -22.197 38.351 1.00 67.75 203 PRO A CA 1
ATOM 1506 C C . PRO A 1 203 ? 12.478 -21.563 36.959 1.00 67.75 203 PRO A C 1
ATOM 1508 O O . PRO A 1 203 ? 11.868 -22.114 36.045 1.00 67.75 203 PRO A O 1
ATOM 1511 N N . SER A 1 204 ? 13.089 -20.387 36.819 1.00 67.25 204 SER A N 1
ATOM 1512 C CA . SER A 1 204 ? 13.238 -19.639 35.571 1.00 67.25 204 SER A CA 1
ATOM 1513 C C . SER A 1 204 ? 14.109 -20.424 34.582 1.00 67.25 204 SER A C 1
ATOM 1515 O O . SER A 1 204 ? 15.311 -20.592 34.798 1.00 67.25 204 SER A O 1
ATOM 1517 N N . ALA A 1 205 ? 13.504 -20.940 33.510 1.00 63.66 205 ALA A N 1
ATOM 1518 C CA . ALA A 1 205 ? 14.220 -21.581 32.413 1.00 63.66 205 ALA A CA 1
ATOM 1519 C C . ALA A 1 205 ? 14.793 -20.507 31.474 1.00 63.66 205 ALA A C 1
ATOM 1521 O O . ALA A 1 205 ? 14.059 -19.735 30.859 1.00 63.66 205 ALA A O 1
ATOM 1522 N N . ALA A 1 206 ? 16.122 -20.459 31.389 1.00 68.19 206 ALA A N 1
ATOM 1523 C CA . ALA A 1 206 ? 16.872 -19.525 30.560 1.00 68.19 206 ALA A CA 1
ATOM 1524 C C . ALA A 1 206 ? 16.618 -19.735 29.049 1.00 68.19 206 ALA A C 1
ATOM 1526 O O . ALA A 1 206 ? 16.528 -20.881 28.596 1.00 68.19 206 ALA A O 1
ATOM 1527 N N . PRO A 1 207 ? 16.572 -18.661 28.238 1.00 70.06 207 PRO A N 1
ATOM 1528 C CA . PRO A 1 207 ? 16.489 -18.772 26.788 1.00 70.06 207 PRO A CA 1
ATOM 1529 C C . PRO A 1 207 ? 17.823 -19.259 26.204 1.00 70.06 207 PRO A C 1
ATOM 1531 O O . PRO A 1 207 ? 18.866 -18.613 26.325 1.00 70.06 207 PRO A O 1
ATOM 1534 N N . ARG A 1 208 ? 17.771 -20.424 25.552 1.00 68.00 208 ARG A N 1
ATOM 1535 C CA . ARG A 1 208 ? 18.866 -21.023 24.787 1.00 68.00 208 ARG A CA 1
ATOM 1536 C C . ARG A 1 208 ? 19.010 -20.256 23.472 1.00 68.00 208 ARG A C 1
ATOM 1538 O O . ARG A 1 208 ? 18.151 -20.341 22.601 1.00 68.00 208 ARG A O 1
ATOM 1545 N N . ALA A 1 209 ? 20.080 -19.477 23.359 1.00 69.31 209 ALA A N 1
ATOM 1546 C CA . ALA A 1 209 ? 20.480 -18.840 22.116 1.00 69.31 209 ALA A CA 1
ATOM 1547 C C . ALA A 1 209 ? 21.035 -19.908 21.166 1.00 69.31 209 ALA A C 1
ATOM 1549 O O . ALA A 1 209 ? 22.173 -20.338 21.343 1.00 69.31 209 ALA A O 1
ATOM 1550 N N . ASP A 1 210 ? 20.249 -20.321 20.171 1.00 65.12 210 ASP A N 1
ATOM 1551 C CA . ASP A 1 210 ? 20.791 -21.023 19.010 1.00 65.12 210 ASP A CA 1
ATOM 1552 C C . ASP A 1 210 ? 20.995 -20.025 17.872 1.00 65.12 210 ASP A C 1
ATOM 1554 O O . ASP A 1 210 ? 20.065 -19.532 17.233 1.00 65.12 210 ASP A O 1
ATOM 1558 N N . ARG A 1 211 ? 22.273 -19.691 17.688 1.00 68.44 211 ARG A N 1
ATOM 1559 C CA . ARG A 1 211 ? 22.823 -19.106 16.471 1.00 68.44 211 ARG A CA 1
ATOM 1560 C C . ARG A 1 211 ? 22.883 -20.201 15.415 1.00 68.44 211 ARG A C 1
ATOM 1562 O O . ARG A 1 211 ? 23.389 -21.286 15.692 1.00 68.44 211 ARG A O 1
ATOM 1569 N N . SER A 1 212 ? 22.533 -19.888 14.177 1.00 66.19 212 SER A N 1
ATOM 1570 C CA . SER A 1 212 ? 23.125 -20.570 13.023 1.00 66.19 212 SER A CA 1
ATOM 1571 C C . SER A 1 212 ? 23.208 -19.608 11.832 1.00 66.19 212 SER A C 1
ATOM 1573 O O . SER A 1 212 ? 22.399 -18.680 11.779 1.00 66.19 212 SER A O 1
ATOM 1575 N N . PRO A 1 213 ? 24.229 -19.785 10.974 1.00 64.81 213 PRO A N 1
ATOM 1576 C CA . PRO A 1 213 ? 24.781 -18.774 10.068 1.00 64.81 213 PRO A CA 1
ATOM 1577 C C . PRO A 1 213 ? 23.974 -18.527 8.791 1.00 64.81 213 PRO A C 1
ATOM 1579 O O . PRO A 1 213 ? 23.233 -19.439 8.361 1.00 64.81 213 PRO A O 1
#

Sequence (213 aa):
MSSRERAPPFRTLFNSATRAANAVVITLSTREGTMSLDPTLGALRSDLQRLGFVVVPHGDHICVRLSMLASVRVRIAEGALQLQPQFGPLQRATALLLGVVGIPAVAVAAFAAFGLEPVTLAAGAGGVAYLFSDAYRLILTESCMTRLQLLWAAHASDRNHEMAFAASSSLRQLAEQPPNESLALAGSRTQSRSPVPSPAFVPSAAPRADRSP

Mean predicted aligned error: 13.55 Å

Solvent-accessible surface area (backbone atoms only — not comparable to full-atom values): 13051 Å² total; per-residue (Å²): 142,81,86,80,81,76,77,78,73,84,72,64,68,68,59,57,62,54,51,58,65,55,59,72,73,65,79,81,78,85,78,84,67,86,51,75,56,54,68,69,57,52,52,51,49,52,54,41,46,72,74,68,47,51,71,46,83,47,56,82,36,37,35,38,55,50,73,93,57,27,31,38,38,42,34,75,55,98,90,38,83,44,76,45,61,28,51,62,97,38,49,48,70,61,50,47,50,47,52,68,50,46,43,54,50,51,38,51,50,42,31,73,74,64,41,96,37,75,66,37,53,51,46,45,53,51,43,54,53,47,51,53,54,50,52,50,50,49,52,53,49,51,56,49,50,53,51,51,51,52,54,49,50,51,55,51,50,53,52,50,52,52,51,53,50,54,50,51,51,50,52,50,53,59,68,67,45,69,86,57,67,61,71,74,63,62,84,74,71,83,80,78,88,75,83,81,80,76,84,78,87,76,84,85,80,78,86,80,86,80,84,81,135

pLDDT: mean 80.19, std 17.96, range [40.91, 97.31]

Radius of gyration: 30.59 Å; Cα contacts (8 Å, |Δi|>4): 130; chains: 1; bounding box: 65×36×99 Å

Nearest PDB structures (foldseek):
  8hmf-assembly1_D  TM=7.402E-01  e=7.985E+00  Tetrahymena thermophila
  8hmd-assembly1_A  TM=5.360E-01  e=2.634E+00  Tetrahymena thermophila
  2x1g-assembly2_D  TM=4.926E-01  e=5.517E+00  Drosophila melanogaster

Foldseek 3Di:
DDDDDDDDDPPPPVVPVVVVVVVVVPPPDPPDPPLPEDVVQVVLVVVCVVVVWDWDDDNAWIWTDDPQQKIWTWGQDPNDTDIFIDRHPDGLVVVCCCLVPVLVVVLVVCCVVPNPDVVSVVSVVVSVVVVVVSVVSVVRSVVVVVVSVVVVVVVVVVVVVVVVVVVVVVVVVVVPPPPDPVVVVVVPDPDDDDDDDDDDDDDDDDDDDDDDD

Secondary structure (DSSP, 8-state):
------PPPTTSSHHHHHHHHHHHTSTT----------HHHHHHHHHHHHTT-EEEEETTEEEEE-STTEEEEEEEETTEEEEEEEETTEEHHHHHHIIIIIHHHHHHHHHHHH-S-HHHHHHHHHHHHHHHHHHHHHHHHHHHHHHHHHHHHHHHHHHHHHHHHHHHHHHHHHHHS---THHHHGGG-----PPPPPPP----PPP------